Protein AF-0000000071275276 (afdb_homodimer)

Solvent-accessible surface area (backbone atoms only — not comparable to full-atom values): 13852 Å² total; per-residue (Å²): 132,81,74,77,65,75,72,73,77,70,73,58,91,63,61,52,54,73,88,62,54,57,84,50,42,71,78,46,49,69,61,40,52,45,38,69,80,39,42,72,59,42,47,19,52,48,33,38,73,74,72,41,64,46,67,50,54,68,50,34,78,49,59,77,51,33,29,40,58,29,28,52,51,42,41,50,28,49,71,57,50,33,72,83,52,68,68,58,40,47,50,40,35,51,77,34,46,71,34,44,53,47,35,52,47,49,43,53,51,54,54,52,50,52,51,50,51,53,55,56,65,73,101,131,81,72,78,64,74,74,75,78,70,74,60,92,62,62,52,54,76,88,61,55,58,84,51,43,70,78,46,52,69,61,40,52,45,36,69,80,38,42,71,57,43,48,20,52,47,32,37,74,73,72,42,64,47,68,50,53,69,50,35,78,49,57,76,51,31,30,42,57,29,27,51,52,42,40,51,29,49,72,57,51,31,72,82,52,71,66,58,41,49,51,41,34,53,77,33,46,71,33,43,53,48,35,51,47,51,42,52,52,54,54,52,50,53,52,52,52,54,56,60,68,74,105

Foldseek 3Di:
DPPPPPPPPPPPVPDPDDPDDPPVLVVDPVLSVCCVVPVLQSVLVVCVVVVAHSNVVVCVPVVQFDVVQLVLLVVQCVVVVPDDHSVVSRVCCRPPVVVSVVVSVVVVVVVVVVVVVVVVVVD/DPPPPDPPPPPPVPDPDDPDDPPVLVVDPVLSVCCVVPVLQSVLVVCVVVVAHSNVVVCVPVVQFDVVQLVLLVVQCVVVVPDDHSVVSRVCCRPPVVVSVVVSVVVVVVVVVVVVVVVVVVD

Structure (mmCIF, N/CA/C/O backbone):
data_AF-0000000071275276-model_v1
#
loop_
_entity.id
_entity.type
_entity.pdbx_description
1 polymer 'Plac8 onzin related protein 5'
#
loop_
_atom_site.group_PDB
_atom_site.id
_atom_site.type_symbol
_atom_site.label_atom_id
_atom_site.label_alt_id
_atom_site.label_comp_id
_atom_site.label_asym_id
_atom_site.label_entity_id
_atom_site.label_seq_id
_atom_site.pdbx_PDB_ins_code
_atom_site.Cartn_x
_atom_site.Cartn_y
_atom_site.Cartn_z
_atom_site.occupancy
_atom_site.B_iso_or_equiv
_atom_site.auth_seq_id
_atom_site.auth_comp_id
_atom_site.auth_asym_id
_atom_site.auth_atom_id
_atom_site.pdbx_PDB_model_num
ATOM 1 N N . MET A 1 1 ? -23.281 18.562 -15.648 1 26.11 1 MET A N 1
ATOM 2 C CA . MET A 1 1 ? -22.016 18.344 -14.969 1 26.11 1 MET A CA 1
ATOM 3 C C . MET A 1 1 ? -22.219 17.578 -13.656 1 26.11 1 MET A C 1
ATOM 5 O O . MET A 1 1 ? -22.625 18.188 -12.656 1 26.11 1 MET A O 1
ATOM 9 N N . THR A 1 2 ? -22.828 16.359 -13.711 1 30.08 2 THR A N 1
ATOM 10 C CA . THR A 1 2 ? -23.266 15.516 -12.602 1 30.08 2 THR A CA 1
ATOM 11 C C . THR A 1 2 ? -22.094 15.219 -11.664 1 30.08 2 THR A C 1
ATOM 13 O O . THR A 1 2 ? -21.031 14.812 -12.109 1 30.08 2 THR A O 1
ATOM 16 N N . SER A 1 3 ? -21.844 16.078 -10.703 1 32.09 3 SER A N 1
ATOM 17 C CA . SER A 1 3 ? -20.828 15.93 -9.672 1 32.09 3 SER A CA 1
ATOM 18 C C . SER A 1 3 ? -20.797 14.516 -9.109 1 32.09 3 SER A C 1
ATOM 20 O O . SER A 1 3 ? -21.812 14.023 -8.617 1 32.09 3 SER A O 1
ATOM 22 N N . HIS A 1 4 ? -20.266 13.602 -9.867 1 36.03 4 HIS A N 1
ATOM 23 C CA . HIS A 1 4 ? -20.141 12.258 -9.328 1 36.03 4 HIS A CA 1
ATOM 24 C C . HIS A 1 4 ? -19.781 12.297 -7.844 1 36.03 4 HIS A C 1
ATOM 26 O O . HIS A 1 4 ? -18.672 12.703 -7.48 1 36.03 4 HIS A O 1
ATOM 32 N N . GLN A 1 5 ? -20.703 12.656 -7.012 1 34.66 5 GLN A N 1
ATOM 33 C CA . GLN A 1 5 ? -20.578 12.617 -5.559 1 34.66 5 GLN A CA 1
ATOM 34 C C . GLN A 1 5 ? -19.828 11.367 -5.109 1 34.66 5 GLN A C 1
ATOM 36 O O . GLN A 1 5 ? -20.109 10.266 -5.59 1 34.66 5 GLN A O 1
ATOM 41 N N . PRO A 1 6 ? -18.578 11.539 -4.641 1 39.44 6 PRO A N 1
ATOM 42 C CA . PRO A 1 6 ? -17.906 10.336 -4.117 1 39.44 6 PRO A CA 1
ATOM 43 C C . PRO A 1 6 ? -18.844 9.477 -3.27 1 39.44 6 PRO A C 1
ATOM 45 O O . PRO A 1 6 ? -19.734 9.992 -2.602 1 39.44 6 PRO A O 1
ATOM 48 N N . ARG A 1 7 ? -19.312 8.328 -3.666 1 39 7 ARG A N 1
ATOM 49 C CA . ARG A 1 7 ? -20.188 7.414 -2.949 1 39 7 ARG A CA 1
ATOM 50 C C . ARG A 1 7 ? -19.938 7.48 -1.446 1 39 7 ARG A C 1
ATOM 52 O O . ARG A 1 7 ? -18.797 7.523 -1.002 1 39 7 ARG A O 1
ATOM 59 N N . PRO A 1 8 ? -20.922 8.016 -0.707 1 38.75 8 PRO A N 1
ATOM 60 C CA . PRO A 1 8 ? -20.781 8.062 0.75 1 38.75 8 PRO A CA 1
ATOM 61 C C . PRO A 1 8 ? -20.203 6.777 1.33 1 38.75 8 PRO A C 1
ATOM 63 O O . PRO A 1 8 ? -20.594 5.68 0.933 1 38.75 8 PRO A O 1
ATOM 66 N N . PHE A 1 9 ? -18.859 6.68 1.577 1 39 9 PHE A N 1
ATOM 67 C CA . PHE A 1 9 ? -18.406 5.551 2.383 1 39 9 PHE A CA 1
ATOM 68 C C . PHE A 1 9 ? -19.422 5.227 3.475 1 39 9 PHE A C 1
ATOM 70 O O . PHE A 1 9 ? -19.547 5.973 4.445 1 39 9 PHE A O 1
ATOM 77 N N . VAL A 1 10 ? -20.641 4.906 3.158 1 40.75 10 VAL A N 1
ATOM 78 C CA . VAL A 1 10 ? -21.547 4.477 4.219 1 40.75 10 VAL A CA 1
ATOM 79 C C . VAL A 1 10 ? -20.797 3.604 5.219 1 40.75 10 VAL A C 1
ATOM 81 O O . VAL A 1 10 ? -20.172 2.611 4.84 1 40.75 10 VAL A O 1
ATOM 84 N N . MET A 1 11 ? -20.188 4.246 6.148 1 41.88 11 MET A N 1
ATOM 85 C CA . MET A 1 11 ? -19.562 3.584 7.289 1 41.88 11 MET A CA 1
ATOM 86 C C . MET A 1 11 ? -20.5 2.535 7.887 1 41.88 11 MET A C 1
ATOM 88 O O . MET A 1 11 ? -21.281 2.84 8.781 1 41.88 11 MET A O 1
ATOM 92 N N . ALA A 1 12 ? -21.359 1.854 7.141 1 42.56 12 ALA A N 1
ATOM 93 C CA . ALA A 1 12 ? -21.953 0.754 7.898 1 42.56 12 ALA A CA 1
ATOM 94 C C . ALA A 1 12 ? -20.938 0.11 8.828 1 42.56 12 ALA A C 1
ATOM 96 O O . ALA A 1 12 ? -19.734 0.117 8.531 1 42.56 12 ALA A O 1
ATOM 97 N N . HIS A 1 13 ? -21.203 -0.019 10.117 1 50.72 13 HIS A N 1
ATOM 98 C CA . HIS A 1 13 ? -20.359 -0.586 11.156 1 50.72 13 HIS A CA 1
ATOM 99 C C . HIS A 1 13 ? -19.531 -1.756 10.625 1 50.72 13 HIS A C 1
ATOM 101 O O . HIS A 1 13 ? -19.984 -2.904 10.672 1 50.72 13 HIS A O 1
ATOM 107 N N . THR A 1 14 ? -18.875 -1.585 9.438 1 62.94 14 THR A N 1
ATOM 108 C CA . THR A 1 14 ? -18.141 -2.723 8.906 1 62.94 14 THR A CA 1
ATOM 109 C C . THR A 1 14 ? -16.984 -3.107 9.828 1 62.94 14 THR A C 1
ATOM 111 O O . THR A 1 14 ? -16.484 -2.27 10.586 1 62.94 14 THR A O 1
ATOM 114 N N . SER A 1 15 ? -16.859 -4.426 10.273 1 79.5 15 SER A N 1
ATOM 115 C CA . SER A 1 15 ? -15.867 -5.059 11.133 1 79.5 15 SER A CA 1
ATOM 116 C C . SER A 1 15 ? -14.461 -4.598 10.773 1 79.5 15 SER A C 1
ATOM 118 O O . SER A 1 15 ? -14.156 -4.367 9.602 1 79.5 15 SER A O 1
ATOM 120 N N . ASN A 1 16 ? -13.727 -4.305 11.781 1 90.75 16 ASN A N 1
ATOM 121 C CA . ASN A 1 16 ? -12.32 -3.936 11.625 1 90.75 16 ASN A CA 1
ATOM 122 C C . ASN A 1 16 ? -11.438 -5.164 11.438 1 90.75 16 ASN A C 1
ATOM 124 O O . ASN A 1 16 ? -10.234 -5.117 11.711 1 90.75 16 ASN A O 1
ATOM 128 N N . GLU A 1 17 ? -12.117 -6.297 11.102 1 93 17 GLU A N 1
ATOM 129 C CA . GLU A 1 17 ? -11.383 -7.539 10.867 1 93 17 GLU A CA 1
ATOM 130 C C . GLU A 1 17 ? -11.742 -8.133 9.5 1 93 17 GLU A C 1
ATOM 132 O O . GLU A 1 17 ? -12.789 -7.816 8.938 1 93 17 GLU A O 1
ATOM 137 N N . TRP A 1 18 ? -10.805 -8.922 9.039 1 93.69 18 TRP A N 1
ATOM 138 C CA . TRP A 1 18 ? -11.094 -9.68 7.824 1 93.69 18 TRP A CA 1
ATOM 139 C C . TRP A 1 18 ? -12.297 -10.594 8.023 1 93.69 18 TRP A C 1
ATOM 141 O O . TRP A 1 18 ? -12.477 -11.156 9.109 1 93.69 18 TRP A O 1
ATOM 151 N N . SER A 1 19 ? -13.148 -10.828 7.027 1 91.31 19 SER A N 1
ATOM 152 C CA . SER A 1 19 ? -14.297 -11.727 7.094 1 91.31 19 SER A CA 1
ATOM 153 C C . SER A 1 19 ? -13.859 -13.18 7.141 1 91.31 19 SER A C 1
ATOM 155 O O . SER A 1 19 ? -14.594 -14.039 7.633 1 91.31 19 SER A O 1
ATOM 157 N N . SER A 1 20 ? -12.703 -13.453 6.555 1 90.25 20 SER A N 1
ATOM 158 C CA . SER A 1 20 ? -12.148 -14.805 6.535 1 90.25 20 SER A CA 1
ATOM 159 C C . SER A 1 20 ? -10.641 -14.781 6.77 1 90.25 20 SER A C 1
ATOM 161 O O . SER A 1 20 ? -9.977 -13.781 6.477 1 90.25 20 SER A O 1
ATOM 163 N N . GLY A 1 21 ? -10.156 -15.883 7.293 1 90.38 21 GLY A N 1
ATOM 164 C CA . GLY A 1 21 ? -8.719 -16 7.48 1 90.38 21 GLY A CA 1
ATOM 165 C C . GLY A 1 21 ? -7.969 -16.25 6.184 1 90.38 21 GLY A C 1
ATOM 166 O O . GLY A 1 21 ? -8.578 -16.516 5.148 1 90.38 21 GLY A O 1
ATOM 167 N N . ILE A 1 22 ? -6.625 -16.109 6.219 1 87.56 22 ILE A N 1
ATOM 168 C CA . ILE A 1 22 ? -5.762 -16.25 5.051 1 87.56 22 ILE A CA 1
ATOM 169 C C . ILE A 1 22 ? -5.805 -17.703 4.562 1 87.56 22 ILE A C 1
ATOM 171 O O . ILE A 1 22 ? -5.742 -17.969 3.359 1 87.56 22 ILE A O 1
ATOM 175 N N . CYS A 1 23 ? -5.988 -18.672 5.496 1 85 23 CYS A N 1
ATOM 176 C CA . CYS A 1 23 ? -5.949 -20.078 5.113 1 85 23 CYS A CA 1
ATOM 177 C C . CYS A 1 23 ? -7.355 -20.641 4.949 1 85 23 CYS A C 1
ATOM 179 O O . CYS A 1 23 ? -7.535 -21.859 4.855 1 85 23 CYS A O 1
ATOM 181 N N . ASP A 1 24 ? -8.328 -19.844 4.977 1 84.88 24 ASP A N 1
ATOM 182 C CA . ASP A 1 24 ? -9.711 -20.281 4.75 1 84.88 24 ASP A CA 1
ATOM 183 C C . ASP A 1 24 ? -10.055 -20.25 3.264 1 84.88 24 ASP A C 1
ATOM 185 O O . ASP A 1 24 ? -11.172 -19.891 2.889 1 84.88 24 ASP A O 1
ATOM 189 N N . PHE A 1 25 ? -9.102 -20.5 2.387 1 73.5 25 PHE A N 1
ATOM 190 C CA . PHE A 1 25 ? -9.297 -20.359 0.948 1 73.5 25 PHE A CA 1
ATOM 191 C C . PHE A 1 25 ? -10.219 -21.453 0.417 1 73.5 25 PHE A C 1
ATOM 193 O O . PHE A 1 25 ? -10.781 -21.312 -0.676 1 73.5 25 PHE A O 1
ATOM 200 N N . CYS A 1 26 ? -10.539 -22.406 1.243 1 75.69 26 CYS A N 1
ATOM 201 C CA . CYS A 1 26 ? -11.375 -23.5 0.778 1 75.69 26 CYS A CA 1
ATOM 202 C C . CYS A 1 26 ? -12.852 -23.203 1.043 1 75.69 26 CYS A C 1
ATOM 204 O O . CYS A 1 26 ? -13.719 -24.016 0.692 1 75.69 26 CYS A O 1
ATOM 206 N N . GLN A 1 27 ? -13.102 -22.062 1.632 1 81.56 27 GLN A N 1
ATOM 207 C CA . GLN A 1 27 ? -14.5 -21.719 1.871 1 81.56 27 GLN A CA 1
ATOM 208 C C . GLN A 1 27 ? -15.219 -21.391 0.566 1 81.56 27 GLN A C 1
ATOM 210 O O . GLN A 1 27 ? -16.438 -21.531 0.471 1 81.56 27 GLN A O 1
ATOM 215 N N . ASN A 1 28 ? -14.523 -20.906 -0.437 1 85.25 28 ASN A N 1
ATOM 216 C CA . ASN A 1 28 ? -15.016 -20.688 -1.795 1 85.25 28 ASN A CA 1
ATOM 217 C C . ASN A 1 28 ? -14.227 -21.516 -2.811 1 85.25 28 ASN A C 1
ATOM 219 O O . ASN A 1 28 ? -13.273 -21.016 -3.412 1 85.25 28 ASN A O 1
ATOM 223 N N . VAL A 1 29 ? -14.633 -22.656 -3.045 1 85.81 29 VAL A N 1
ATOM 224 C CA . VAL A 1 29 ? -13.883 -23.672 -3.777 1 85.81 29 VAL A CA 1
ATOM 225 C C . VAL A 1 29 ? -13.719 -23.25 -5.234 1 85.81 29 VAL A C 1
ATOM 227 O O . VAL A 1 29 ? -12.617 -23.297 -5.777 1 85.81 29 VAL A O 1
ATOM 230 N N . PRO A 1 30 ? -14.711 -22.828 -5.863 1 86.81 30 PRO A N 1
ATOM 231 C CA . PRO A 1 30 ? -14.523 -22.406 -7.254 1 86.81 30 PRO A CA 1
ATOM 232 C C . PRO A 1 30 ? -13.477 -21.312 -7.41 1 86.81 30 PRO A C 1
ATOM 234 O O . PRO A 1 30 ? -12.664 -21.344 -8.336 1 86.81 30 PRO A O 1
ATOM 237 N N . GLU A 1 31 ? -13.539 -20.312 -6.516 1 87.44 31 GLU A N 1
ATOM 238 C CA . GLU A 1 31 ? -12.586 -19.219 -6.59 1 87.44 31 GLU A CA 1
ATOM 239 C C . GLU A 1 31 ? -11.164 -19.703 -6.332 1 87.44 31 GLU A C 1
ATOM 241 O O . GLU A 1 31 ? -10.219 -19.234 -6.973 1 87.44 31 GLU A O 1
ATOM 246 N N . CYS A 1 32 ? -11.086 -20.625 -5.402 1 85.69 32 CYS A N 1
ATOM 247 C CA . CYS A 1 32 ? -9.766 -21.172 -5.09 1 85.69 32 CYS A CA 1
ATOM 248 C C . CYS A 1 32 ? -9.211 -21.969 -6.258 1 85.69 32 CYS A C 1
ATOM 250 O O . CYS A 1 32 ? -8.016 -21.906 -6.551 1 85.69 32 CYS A O 1
ATOM 252 N N . CYS A 1 33 ? -10.07 -22.781 -6.852 1 89.5 33 CYS A N 1
ATOM 253 C CA . CYS A 1 33 ? -9.656 -23.547 -8.023 1 89.5 33 CYS A CA 1
ATOM 254 C C . CYS A 1 33 ? -9.219 -22.625 -9.148 1 89.5 33 CYS A C 1
ATOM 256 O O . CYS A 1 33 ? -8.219 -22.891 -9.82 1 89.5 33 CYS A O 1
ATOM 258 N N . PHE A 1 34 ? -10.039 -21.547 -9.367 1 93.06 34 PHE A N 1
ATOM 259 C CA . PHE A 1 34 ? -9.672 -20.562 -10.383 1 93.06 34 PHE A CA 1
ATOM 260 C C . PHE A 1 34 ? -8.312 -19.938 -10.062 1 93.06 34 PHE A C 1
ATOM 262 O O . PHE A 1 34 ? -7.461 -19.828 -10.945 1 93.06 34 PHE A O 1
ATOM 269 N N . ALA A 1 35 ? -8.062 -19.547 -8.867 1 93.56 35 ALA A N 1
ATOM 270 C CA . ALA A 1 35 ? -6.801 -18.938 -8.445 1 93.56 35 ALA A CA 1
ATOM 271 C C . ALA A 1 35 ? -5.637 -19.906 -8.609 1 93.56 35 ALA A C 1
ATOM 273 O O . ALA A 1 35 ? -4.535 -19.5 -9 1 93.56 35 ALA A O 1
ATOM 274 N N . PHE A 1 36 ? -5.867 -21.234 -8.359 1 91.56 36 PHE A N 1
ATOM 275 C CA . PHE A 1 36 ? -4.809 -22.234 -8.406 1 91.56 36 PHE A CA 1
ATOM 276 C C . PHE A 1 36 ? -4.434 -22.547 -9.852 1 91.56 36 PHE A C 1
ATOM 278 O O . PHE A 1 36 ? -3.252 -22.688 -10.172 1 91.56 36 PHE A O 1
ATOM 285 N N . TRP A 1 37 ? -5.34 -22.734 -10.734 1 94.38 37 TRP A N 1
ATOM 286 C CA . TRP A 1 37 ? -5.094 -23.156 -12.109 1 94.38 37 TRP A CA 1
ATOM 287 C C . TRP A 1 37 ? -4.668 -21.969 -12.977 1 94.38 37 TRP A C 1
ATOM 289 O O . TRP A 1 37 ? -3.947 -22.141 -13.961 1 94.38 37 TRP A O 1
ATOM 299 N N . CYS A 1 38 ? -5.199 -20.703 -12.688 1 95.69 38 CYS A N 1
ATOM 300 C CA . CYS A 1 38 ? -4.863 -19.5 -13.453 1 95.69 38 CYS A CA 1
ATOM 301 C C . CYS A 1 38 ? -4.715 -18.297 -12.531 1 95.69 38 CYS A C 1
ATOM 303 O O . CYS A 1 38 ? -5.477 -17.328 -12.633 1 95.69 38 CYS A O 1
ATOM 305 N N . PHE A 1 39 ? -3.611 -18.297 -11.898 1 95.81 39 PHE A N 1
ATOM 306 C CA . PHE A 1 39 ? -3.377 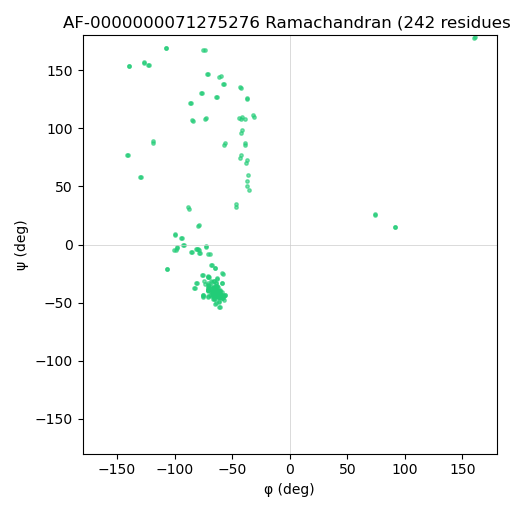-17.297 -10.859 1 95.81 39 PHE A CA 1
ATOM 307 C C . PHE A 1 39 ? -3.307 -15.898 -11.461 1 95.81 39 PHE A C 1
ATOM 309 O O . PHE A 1 39 ? -3.951 -14.977 -10.961 1 95.81 39 PHE A O 1
ATOM 316 N N . PRO A 1 40 ? -2.553 -15.719 -12.648 1 96.06 40 PRO A N 1
ATOM 317 C CA . PRO A 1 40 ? -2.473 -14.352 -13.164 1 96.06 40 PRO A CA 1
ATOM 318 C C . PRO A 1 40 ? -3.83 -13.805 -13.602 1 96.06 40 PRO A C 1
ATOM 320 O O . PRO A 1 40 ? -4.121 -12.625 -13.391 1 96.06 40 PRO A O 1
ATOM 323 N N . CYS A 1 41 ? -4.652 -14.594 -14.078 1 96.75 41 CYS A N 1
ATOM 324 C CA . CYS A 1 41 ? -5.984 -14.156 -14.484 1 96.75 41 CYS A CA 1
ATOM 325 C C . CYS A 1 41 ? -6.84 -13.82 -13.266 1 96.75 41 CYS A C 1
ATOM 327 O O . CYS A 1 41 ? -7.574 -12.836 -13.273 1 96.75 41 CYS A O 1
ATOM 329 N N . PHE A 1 42 ? -6.797 -14.641 -12.297 1 96.88 42 PHE A N 1
ATOM 330 C CA . PHE A 1 42 ? -7.547 -14.406 -11.07 1 96.88 42 PHE A CA 1
ATOM 331 C C . PHE A 1 42 ? -7.133 -13.094 -10.43 1 96.88 42 PHE A C 1
ATOM 333 O O . PHE A 1 42 ? -7.98 -12.289 -10.039 1 96.88 42 PHE A O 1
ATOM 340 N N . ALA A 1 43 ? -5.859 -12.844 -10.344 1 97.69 43 ALA A N 1
ATOM 341 C CA . ALA A 1 43 ? -5.332 -11.633 -9.727 1 97.69 43 ALA A CA 1
ATOM 342 C C . ALA A 1 43 ? -5.734 -10.391 -10.523 1 97.69 43 ALA A C 1
ATOM 344 O O . ALA A 1 43 ? -6.129 -9.375 -9.945 1 97.69 43 ALA A O 1
ATOM 345 N N . CYS A 1 44 ? -5.648 -10.523 -11.836 1 98.12 44 CYS A N 1
ATOM 346 C CA . CYS A 1 44 ? -6.012 -9.398 -12.688 1 98.12 44 CYS A CA 1
ATOM 347 C C . CYS A 1 44 ? -7.5 -9.086 -12.586 1 98.12 44 CYS A C 1
ATOM 349 O O . CYS A 1 44 ? -7.895 -7.922 -12.516 1 98.12 44 CYS A O 1
ATOM 351 N N . ALA A 1 45 ? -8.273 -10.086 -12.555 1 97.31 45 ALA A N 1
ATOM 352 C CA . ALA A 1 45 ? -9.711 -9.898 -12.391 1 97.31 45 ALA A CA 1
ATOM 353 C C . ALA A 1 45 ? -10.031 -9.25 -11.047 1 97.31 45 ALA A C 1
ATOM 355 O O . ALA A 1 45 ? -10.891 -8.375 -10.961 1 97.31 45 ALA A O 1
ATOM 356 N N . THR A 1 46 ? -9.398 -9.664 -10.008 1 96.94 46 THR A N 1
ATOM 357 C C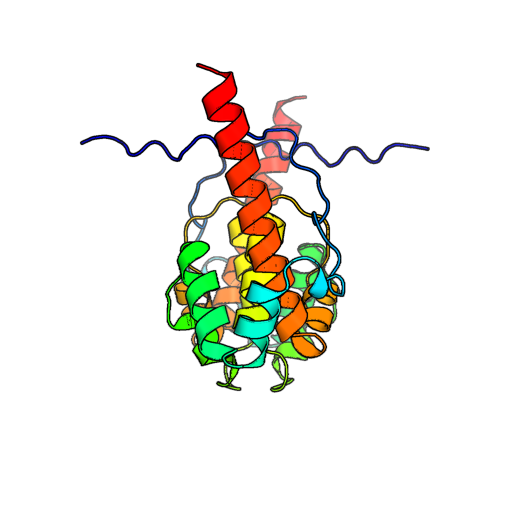A . THR A 1 46 ? -9.617 -9.125 -8.664 1 96.94 46 THR A CA 1
ATOM 358 C C . THR A 1 46 ? -9.18 -7.66 -8.594 1 96.94 46 THR A C 1
ATOM 360 O O . THR A 1 46 ? -9.828 -6.844 -7.941 1 96.94 46 THR A O 1
ATOM 363 N N . SER A 1 47 ? -8.078 -7.312 -9.273 1 97.88 47 SER A N 1
ATOM 364 C CA . SER A 1 47 ? -7.598 -5.934 -9.312 1 97.88 47 SER A CA 1
ATOM 365 C C . SER A 1 47 ? -8.609 -5.016 -9.992 1 97.88 47 SER A C 1
ATOM 367 O O . SER A 1 47 ? -8.852 -3.898 -9.523 1 97.88 47 SER A O 1
ATOM 369 N N . ARG A 1 48 ? -9.148 -5.5 -11.102 1 97.44 48 ARG A N 1
ATOM 370 C CA . ARG A 1 48 ? -10.172 -4.73 -11.805 1 97.44 48 ARG A CA 1
ATOM 371 C C . ARG A 1 48 ? -11.398 -4.523 -10.922 1 97.44 48 ARG A C 1
ATOM 373 O O . ARG A 1 48 ? -11.953 -3.426 -10.883 1 97.44 48 ARG A O 1
ATOM 380 N N . LYS A 1 49 ? -11.797 -5.516 -10.25 1 96.19 49 LYS A N 1
ATOM 381 C CA . LYS A 1 49 ? -12.938 -5.43 -9.328 1 96.19 49 LYS A CA 1
ATOM 382 C C . LYS A 1 49 ? -12.688 -4.383 -8.25 1 96.19 49 LYS A C 1
ATOM 384 O O . LYS A 1 49 ? -13.617 -3.703 -7.812 1 96.19 49 LYS A O 1
ATOM 389 N N . HIS A 1 50 ? -11.438 -4.203 -7.824 1 95.75 50 HIS A N 1
ATOM 390 C CA . HIS A 1 50 ? -11.062 -3.25 -6.785 1 95.75 50 HIS A CA 1
ATOM 391 C C . HIS A 1 50 ? -10.938 -1.839 -7.344 1 95.75 50 HIS A C 1
ATOM 393 O O . HIS A 1 50 ? -10.727 -0.884 -6.594 1 95.75 50 HIS A O 1
ATOM 399 N N . GLY A 1 51 ? -11.094 -1.698 -8.633 1 95.75 51 GLY A N 1
ATOM 400 C CA . GLY A 1 51 ? -11.07 -0.381 -9.25 1 95.75 51 GLY A CA 1
ATOM 401 C C . GLY A 1 51 ? -9.688 0.032 -9.719 1 95.75 51 GLY A C 1
ATOM 402 O O . GLY A 1 51 ? -9.422 1.22 -9.922 1 95.75 51 GLY A O 1
ATOM 403 N N . GLU A 1 52 ? -8.789 -0.907 -9.797 1 97.25 52 GLU A N 1
ATOM 404 C CA . GLU A 1 52 ? -7.426 -0.62 -10.242 1 97.25 52 GLU A CA 1
ATOM 405 C C . GLU A 1 52 ? -7.18 -1.16 -11.648 1 97.25 52 GLU A C 1
ATOM 407 O O . GLU A 1 52 ? -8.023 -1.873 -12.203 1 97.25 52 GLU A O 1
ATOM 412 N N . CYS A 1 53 ? -6.078 -0.759 -12.211 1 96.06 53 CYS A N 1
ATOM 413 C CA . CYS A 1 53 ? -5.723 -1.208 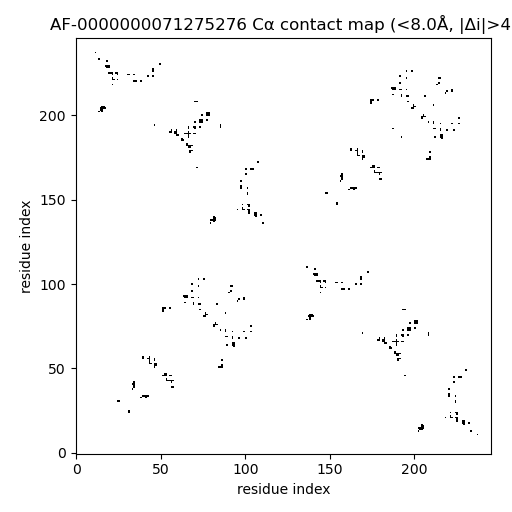-13.547 1 96.06 53 CYS A CA 1
ATOM 414 C C . CYS A 1 53 ? -5.652 -2.729 -13.617 1 96.06 53 CYS A C 1
ATOM 416 O O . CYS A 1 53 ? -5.062 -3.365 -12.742 1 96.06 53 CYS A O 1
ATOM 418 N N . LEU A 1 54 ? -6.16 -3.334 -14.664 1 95.88 54 LEU A N 1
ATOM 419 C CA . LEU A 1 54 ? -6.309 -4.773 -14.859 1 95.88 54 LEU A CA 1
ATOM 420 C C . LEU A 1 54 ? -4.945 -5.457 -14.898 1 95.88 54 LEU A C 1
ATOM 422 O O . LEU A 1 54 ? -4.762 -6.512 -14.289 1 95.88 54 LEU A O 1
ATOM 426 N N . CYS A 1 55 ? -3.986 -4.926 -15.5 1 96.19 55 CYS A N 1
ATOM 427 C CA . CYS A 1 55 ? -2.725 -5.617 -15.742 1 96.19 55 CYS A CA 1
ATOM 428 C C . CYS A 1 55 ? -1.714 -5.316 -14.641 1 96.19 55 CYS A C 1
ATOM 430 O O . CYS A 1 55 ? -0.591 -5.824 -14.672 1 96.19 55 CYS A O 1
ATOM 432 N N . LEU A 1 56 ? -2.123 -4.641 -13.656 1 97.44 56 LEU A N 1
ATOM 433 C CA . LEU A 1 56 ? -1.21 -4.195 -12.609 1 97.44 56 LEU A CA 1
ATOM 434 C C . LEU A 1 56 ? -0.556 -5.387 -11.914 1 97.44 56 LEU A C 1
ATOM 436 O O . LEU A 1 56 ? 0.655 -5.387 -11.68 1 97.44 56 LEU A O 1
ATOM 440 N N . PRO A 1 57 ? -1.297 -6.5 -11.586 1 97.81 57 PRO A N 1
ATOM 441 C CA . PRO A 1 57 ? -0.691 -7.613 -10.859 1 97.81 57 PRO A CA 1
ATOM 442 C C . PRO A 1 57 ? 0.401 -8.32 -11.656 1 97.81 57 PRO A C 1
ATOM 444 O O . PRO A 1 57 ? 1.247 -9.008 -11.078 1 97.81 57 PRO A O 1
ATOM 447 N N . LEU A 1 58 ? 0.412 -8.164 -12.938 1 96.81 58 LEU A N 1
ATOM 448 C CA . LEU A 1 58 ? 1.43 -8.797 -13.766 1 96.81 58 LEU A CA 1
ATOM 449 C C . LEU A 1 58 ? 2.803 -8.188 -13.508 1 96.81 58 LEU A C 1
ATOM 451 O O . LEU A 1 58 ? 3.826 -8.789 -13.836 1 96.81 58 LEU A O 1
ATOM 455 N N . LEU A 1 59 ? 2.883 -7.035 -12.922 1 96.56 59 LEU A N 1
ATOM 456 C CA . LEU A 1 59 ? 4.141 -6.355 -12.625 1 96.56 59 LEU A CA 1
ATOM 457 C C . LEU A 1 59 ? 4.812 -6.957 -11.398 1 96.56 59 LEU A C 1
ATOM 459 O O . LEU A 1 59 ? 5.953 -6.617 -11.078 1 96.56 59 LEU A O 1
ATOM 463 N N . ASP A 1 60 ? 4.133 -7.863 -10.695 1 96.44 60 ASP A N 1
ATOM 464 C CA . ASP A 1 60 ? 4.719 -8.508 -9.523 1 96.44 60 ASP A CA 1
ATOM 465 C C . ASP A 1 60 ? 6.008 -9.242 -9.891 1 96.44 60 ASP A C 1
ATOM 467 O O . ASP A 1 60 ? 6.906 -9.383 -9.062 1 96.44 60 ASP A O 1
ATOM 471 N N . GLY A 1 61 ? 6.141 -9.609 -11.078 1 90.5 61 GLY A N 1
ATOM 472 C CA . GLY A 1 61 ? 7.32 -10.344 -11.508 1 90.5 61 GLY A CA 1
ATOM 473 C C . GLY A 1 61 ? 8.477 -9.445 -11.891 1 90.5 61 GLY A C 1
ATOM 474 O O . GLY A 1 61 ? 9.578 -9.922 -12.156 1 90.5 61 GLY A O 1
ATOM 475 N N . PHE A 1 62 ? 8.148 -8.078 -11.898 1 87.56 62 PHE A N 1
ATOM 476 C CA . PHE A 1 62 ? 9.195 -7.117 -12.219 1 87.56 62 PHE A CA 1
ATOM 477 C C . PHE A 1 62 ? 10.016 -6.773 -10.984 1 87.56 62 PHE A C 1
ATOM 479 O O . PHE A 1 62 ? 9.492 -6.223 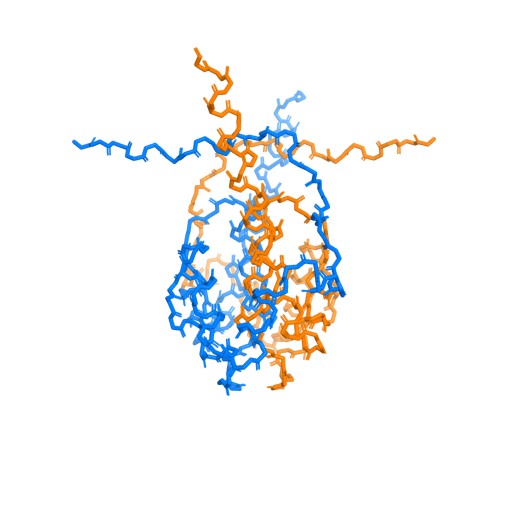-10.016 1 87.56 62 PHE A O 1
ATOM 486 N N . GLY A 1 63 ? 11.219 -7.148 -10.695 1 83.81 63 GLY A N 1
ATOM 487 C CA . GLY A 1 63 ? 12.086 -7.082 -9.531 1 83.81 63 GLY A CA 1
ATOM 488 C C . GLY A 1 63 ? 12.609 -5.684 -9.258 1 83.81 63 GLY A C 1
ATOM 489 O O . GLY A 1 63 ? 13.219 -5.438 -8.219 1 83.81 63 GLY A O 1
ATOM 490 N N . CYS A 1 64 ? 12.297 -4.625 -10.062 1 91.5 64 CYS A N 1
ATOM 491 C CA . CYS A 1 64 ? 12.891 -3.303 -9.875 1 91.5 64 CYS A CA 1
ATOM 492 C C . CYS A 1 64 ? 11.93 -2.373 -9.141 1 91.5 64 CYS A C 1
ATOM 494 O O . CYS A 1 64 ? 12.273 -1.224 -8.852 1 91.5 64 CYS A O 1
ATOM 496 N N . ILE A 1 65 ? 10.719 -2.793 -8.852 1 96.25 65 ILE A N 1
ATOM 497 C CA . ILE A 1 65 ? 9.742 -1.978 -8.141 1 96.25 65 ILE A CA 1
ATOM 498 C C . ILE A 1 65 ? 9.938 -2.125 -6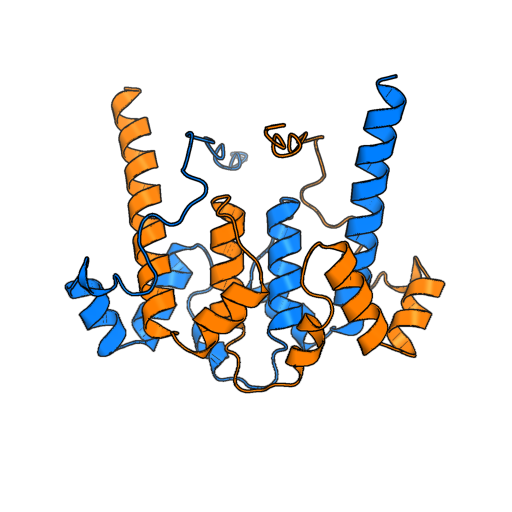.637 1 96.25 65 ILE A C 1
ATOM 500 O O . ILE A 1 65 ? 9.938 -3.238 -6.109 1 96.25 65 ILE A O 1
ATOM 504 N N . PRO A 1 66 ? 10.18 -1.036 -5.914 1 97.19 66 PRO A N 1
ATOM 505 C CA . PRO A 1 66 ? 10.359 -1.114 -4.461 1 97.19 66 PRO A CA 1
ATOM 506 C C . PRO A 1 66 ? 9.055 -1.374 -3.721 1 97.19 66 PRO A C 1
ATOM 508 O O . PRO A 1 66 ? 8.195 -0.486 -3.639 1 97.19 66 PRO A O 1
ATOM 511 N N . PRO A 1 67 ? 8.797 -2.539 -3.143 1 97.44 67 PRO A N 1
ATOM 512 C CA . PRO A 1 67 ? 7.492 -2.922 -2.586 1 97.44 67 PRO A CA 1
ATOM 513 C C . PRO A 1 67 ? 7.113 -2.102 -1.356 1 97.44 67 PRO A C 1
ATOM 515 O O . PRO A 1 67 ? 5.941 -1.764 -1.173 1 97.44 67 PRO A O 1
ATOM 518 N N . ILE A 1 68 ? 8.078 -1.785 -0.511 1 97.94 68 ILE A N 1
ATOM 519 C CA . ILE A 1 68 ? 7.75 -1.1 0.734 1 97.94 68 ILE A CA 1
ATOM 520 C C . ILE A 1 68 ? 7.426 0.365 0.448 1 97.94 68 ILE A C 1
ATOM 522 O O . ILE A 1 68 ? 6.457 0.91 0.988 1 97.94 68 ILE A O 1
ATOM 526 N N . THR A 1 69 ? 8.258 0.97 -0.415 1 97.94 69 THR A N 1
ATOM 527 C CA . THR A 1 69 ? 7.973 2.346 -0.808 1 97.94 69 THR A CA 1
ATOM 528 C C . THR A 1 69 ? 6.566 2.467 -1.389 1 97.94 69 THR A C 1
ATOM 530 O O . THR A 1 69 ? 5.809 3.365 -1.015 1 97.94 69 THR A O 1
ATOM 533 N N . MET A 1 70 ? 6.203 1.553 -2.203 1 97.38 70 MET A N 1
ATOM 534 C CA . MET A 1 70 ? 4.891 1.545 -2.836 1 97.38 70 MET A CA 1
ATOM 535 C C . MET A 1 70 ? 3.787 1.349 -1.801 1 97.38 70 MET A C 1
ATOM 537 O O . MET A 1 70 ? 2.787 2.068 -1.809 1 97.38 70 MET A O 1
ATOM 541 N N . ALA A 1 71 ? 3.975 0.397 -0.918 1 97.88 71 ALA A N 1
ATOM 542 C CA . ALA A 1 71 ? 2.973 0.101 0.103 1 97.88 71 ALA A CA 1
ATOM 543 C C . ALA A 1 71 ? 2.771 1.293 1.035 1 97.88 71 ALA A C 1
ATOM 545 O O . ALA A 1 71 ? 1.642 1.603 1.421 1 97.88 71 ALA A O 1
ATOM 546 N N . MET A 1 72 ? 3.838 1.935 1.398 1 97.81 72 MET A N 1
ATOM 547 C CA . MET A 1 72 ? 3.76 3.104 2.27 1 97.81 72 MET A CA 1
ATOM 548 C C . MET A 1 72 ? 2.982 4.23 1.6 1 97.81 72 MET A C 1
ATOM 550 O O . MET A 1 72 ? 2.176 4.902 2.244 1 97.81 72 MET A O 1
ATOM 554 N N . ARG A 1 73 ? 3.234 4.441 0.352 1 97.94 73 ARG A N 1
ATOM 555 C CA . ARG A 1 73 ? 2.547 5.504 -0.377 1 97.94 73 ARG A CA 1
ATOM 556 C C . ARG A 1 73 ? 1.057 5.211 -0.498 1 97.94 73 ARG A C 1
ATOM 558 O O . ARG A 1 73 ? 0.226 6.102 -0.315 1 97.94 73 ARG A O 1
ATOM 565 N N . VAL A 1 74 ? 0.742 4.008 -0.775 1 97.75 74 VAL A N 1
ATOM 566 C CA . VAL A 1 74 ? -0.658 3.605 -0.876 1 97.75 74 VAL A CA 1
ATOM 567 C C . VAL A 1 74 ? -1.336 3.752 0.484 1 97.75 74 VAL A C 1
ATOM 569 O O . VAL A 1 74 ? -2.465 4.238 0.573 1 97.75 74 VAL A O 1
ATOM 572 N N . SER A 1 75 ? -0.629 3.303 1.527 1 96.69 75 SER A N 1
ATOM 573 C CA . SER A 1 75 ? -1.161 3.41 2.883 1 96.69 75 SER A CA 1
ATOM 574 C C . SER A 1 75 ? -1.462 4.859 3.244 1 96.69 75 SER A C 1
ATOM 576 O O . SER A 1 75 ? -2.531 5.164 3.779 1 96.69 75 SER A O 1
ATOM 578 N N . MET A 1 76 ? -0.608 5.73 2.939 1 95.44 76 MET A N 1
ATOM 579 C CA . MET A 1 76 ? -0.758 7.141 3.281 1 95.44 76 MET A CA 1
ATOM 580 C C . MET A 1 76 ? -1.889 7.777 2.479 1 95.44 76 MET A C 1
ATOM 582 O O . MET A 1 76 ? -2.689 8.539 3.023 1 95.44 76 MET A O 1
ATOM 586 N N . ARG A 1 77 ? -1.944 7.484 1.229 1 95 77 ARG A N 1
ATOM 587 C CA . ARG A 1 77 ? -3.012 8.008 0.382 1 95 77 ARG A CA 1
ATOM 588 C C . ARG A 1 77 ? -4.379 7.566 0.892 1 95 77 ARG A C 1
ATOM 590 O O . ARG A 1 77 ? -5.309 8.375 0.97 1 95 77 ARG A O 1
ATOM 597 N N . SER A 1 78 ? -4.516 6.344 1.25 1 92.5 78 SER A N 1
ATOM 598 C CA . SER A 1 78 ? -5.789 5.805 1.717 1 92.5 78 SER A CA 1
ATOM 599 C C . SER A 1 78 ? -6.148 6.352 3.096 1 92.5 78 SER A C 1
ATOM 601 O O . SER A 1 78 ? -7.305 6.695 3.35 1 92.5 78 SER A O 1
ATOM 603 N N . ARG A 1 79 ? -5.117 6.457 3.922 1 89.5 79 ARG A N 1
ATOM 604 C CA . ARG A 1 79 ? -5.34 6.949 5.277 1 89.5 79 ARG A CA 1
ATOM 605 C C . ARG A 1 79 ? -5.824 8.398 5.258 1 89.5 79 ARG A C 1
ATOM 607 O O . ARG A 1 79 ? -6.703 8.766 6.039 1 89.5 79 ARG A O 1
ATOM 614 N N . TYR A 1 80 ? -5.285 9.164 4.379 1 90.69 80 TYR A N 1
ATOM 615 C CA . TYR A 1 80 ? -5.59 10.586 4.355 1 90.69 80 TYR A CA 1
ATOM 616 C C . TYR A 1 80 ? -6.656 10.898 3.314 1 90.69 80 TYR A C 1
ATOM 618 O O . TYR A 1 80 ? -7.027 12.062 3.129 1 90.69 80 TYR A O 1
ATOM 626 N N . GLY A 1 81 ? -7.082 9.859 2.592 1 92 81 GLY A N 1
ATOM 627 C CA . GLY A 1 81 ? -8.133 10.047 1.603 1 92 81 GLY A CA 1
ATOM 628 C C . GLY A 1 81 ? -7.652 10.766 0.356 1 92 81 GLY A C 1
ATOM 629 O O . GLY A 1 81 ? -8.414 11.516 -0.265 1 92 81 GLY A O 1
ATOM 630 N N . ILE A 1 82 ? -6.449 10.672 0.08 1 93.62 82 ILE A N 1
ATOM 631 C CA . ILE A 1 82 ? -5.875 11.297 -1.106 1 93.62 82 ILE A CA 1
ATOM 632 C C . ILE A 1 82 ? -6.23 10.477 -2.346 1 93.62 82 ILE A C 1
ATOM 634 O O . ILE A 1 82 ? -6.078 9.258 -2.352 1 93.62 82 ILE A O 1
ATOM 638 N N . GLN A 1 83 ? -6.719 11.18 -3.311 1 94.31 83 GLN A N 1
ATOM 639 C CA . GLN A 1 83 ? -7.121 10.5 -4.535 1 94.31 83 GLN A CA 1
ATOM 640 C C . GLN A 1 83 ? -5.906 10.016 -5.324 1 94.31 83 GLN A C 1
ATOM 642 O O . GLN A 1 83 ? -4.852 10.656 -5.293 1 94.31 83 GLN A O 1
ATOM 647 N N . GLY A 1 84 ? -6.078 8.875 -6.008 1 94.25 84 GLY A N 1
ATOM 648 C CA . GLY A 1 84 ? -5.016 8.32 -6.836 1 94.25 84 GLY A CA 1
ATOM 649 C C . GLY A 1 84 ? -5.203 6.844 -7.137 1 94.25 84 GLY A C 1
ATOM 650 O O . GLY A 1 84 ? -6.188 6.238 -6.703 1 94.25 84 GLY A O 1
ATOM 651 N N . THR A 1 85 ? -4.258 6.352 -7.934 1 96.94 85 THR A N 1
ATOM 652 C CA . THR A 1 85 ? -4.285 4.941 -8.312 1 96.94 85 THR A CA 1
ATOM 653 C C . THR A 1 85 ? -2.988 4.246 -7.91 1 96.94 85 THR A C 1
ATOM 655 O O . THR A 1 85 ? -1.953 4.895 -7.75 1 96.94 85 THR A O 1
ATOM 658 N N . ILE A 1 86 ? -3.098 2.941 -7.707 1 97.69 86 ILE A N 1
ATOM 659 C CA . ILE A 1 86 ? -1.914 2.16 -7.363 1 97.69 86 ILE A CA 1
ATOM 660 C C . ILE A 1 86 ? -0.917 2.203 -8.523 1 97.69 86 ILE A C 1
ATOM 662 O O . ILE A 1 86 ? 0.297 2.201 -8.305 1 97.69 86 ILE A O 1
ATOM 666 N N . PHE A 1 87 ? -1.449 2.346 -9.742 1 97.31 87 PHE A N 1
ATOM 667 C CA . PHE A 1 87 ? -0.58 2.447 -10.906 1 97.31 87 PHE A CA 1
ATOM 668 C C . PHE A 1 87 ? 0.322 3.67 -10.805 1 97.31 87 PHE A C 1
ATOM 670 O O . PHE A 1 87 ? 1.529 3.578 -11.039 1 97.31 87 PHE A O 1
ATOM 677 N N . ASN A 1 88 ? -0.214 4.812 -10.523 1 96.69 88 ASN A N 1
ATOM 678 C CA . ASN A 1 88 ? 0.578 6.027 -10.352 1 96.69 88 ASN A CA 1
ATOM 679 C C . ASN A 1 88 ? 1.569 5.887 -9.195 1 96.69 88 ASN A C 1
ATOM 681 O O . ASN A 1 88 ? 2.695 6.383 -9.281 1 96.69 88 ASN A O 1
ATOM 685 N N . ASP A 1 89 ? 1.104 5.246 -8.117 1 97.31 89 ASP A N 1
ATOM 686 C CA . ASP A 1 89 ? 2.014 5 -7.004 1 97.31 89 ASP A CA 1
ATOM 687 C C . ASP A 1 89 ? 3.201 4.145 -7.441 1 97.31 89 ASP A C 1
ATOM 689 O O . ASP A 1 89 ? 4.324 4.355 -6.984 1 97.31 89 ASP A O 1
ATOM 693 N N . CYS A 1 90 ? 2.932 3.186 -8.266 1 97.31 90 CYS A N 1
ATOM 694 C CA . CYS A 1 90 ? 3.982 2.32 -8.789 1 97.31 90 CYS A CA 1
ATOM 695 C C . CYS A 1 90 ? 5 3.123 -9.594 1 97.31 90 CYS A C 1
ATOM 697 O O . CYS A 1 90 ? 6.207 2.982 -9.383 1 97.31 90 CYS A O 1
ATOM 699 N N . LEU A 1 91 ? 4.559 3.994 -10.422 1 96.44 91 LEU A N 1
ATOM 700 C CA . LEU A 1 91 ? 5.43 4.809 -11.266 1 96.44 91 LEU A CA 1
ATOM 701 C C . LEU A 1 91 ? 6.297 5.73 -10.422 1 96.44 91 LEU A C 1
ATOM 703 O O . LEU A 1 91 ? 7.516 5.793 -10.602 1 96.44 91 LEU A O 1
ATOM 707 N N . TYR A 1 92 ? 5.668 6.465 -9.492 1 96.06 92 TYR A N 1
ATOM 708 C CA . TYR A 1 92 ? 6.395 7.426 -8.68 1 96.06 92 TYR A CA 1
ATOM 709 C C . TYR A 1 92 ? 7.395 6.723 -7.77 1 96.06 92 TYR A C 1
ATOM 711 O O . TYR A 1 92 ? 8.516 7.207 -7.574 1 96.06 92 TYR A O 1
ATOM 719 N N . SER A 1 93 ? 6.945 5.594 -7.238 1 96.62 93 SER A N 1
ATOM 720 C CA . SER A 1 93 ? 7.824 4.883 -6.316 1 96.62 93 SER A CA 1
ATOM 721 C C . SER A 1 93 ? 9.031 4.301 -7.039 1 96.62 93 SER A C 1
ATOM 723 O O . SER A 1 93 ? 10.117 4.18 -6.457 1 96.62 93 SER A O 1
ATOM 725 N N . THR A 1 94 ? 8.898 3.92 -8.297 1 96.5 94 THR A N 1
ATOM 726 C CA . THR A 1 94 ? 9.961 3.27 -9.055 1 96.5 94 THR A CA 1
ATOM 727 C C . THR A 1 94 ? 10.93 4.305 -9.633 1 96.5 94 THR A C 1
ATOM 729 O O . THR A 1 94 ? 12.148 4.105 -9.609 1 96.5 94 THR A O 1
ATOM 732 N N . PHE A 1 95 ? 10.422 5.441 -10.078 1 95.88 95 PHE A N 1
ATOM 733 C CA . PHE A 1 95 ? 11.258 6.367 -10.836 1 95.88 95 PHE A CA 1
ATOM 734 C C . PHE A 1 95 ? 11.625 7.582 -9.992 1 95.88 95 PHE A C 1
ATOM 736 O O . PHE A 1 95 ? 12.555 8.32 -10.328 1 95.88 95 PHE A O 1
ATOM 743 N N . CYS A 1 96 ? 10.852 7.879 -8.93 1 93.62 96 CYS A N 1
ATOM 744 C CA . CYS A 1 96 ? 11.109 9.031 -8.07 1 93.62 96 CYS A CA 1
ATOM 745 C C . CYS A 1 96 ? 11.125 8.617 -6.602 1 93.62 96 CYS A C 1
ATOM 747 O O . CYS A 1 96 ? 10.477 9.25 -5.766 1 93.62 96 CYS A O 1
ATOM 749 N N . GLY A 1 97 ? 11.984 7.703 -6.238 1 92.19 97 GLY A N 1
ATOM 750 C CA . GLY A 1 97 ? 12 7.133 -4.902 1 92.19 97 GLY A CA 1
ATOM 751 C C . GLY A 1 97 ? 12.258 8.164 -3.816 1 92.19 97 GLY A C 1
ATOM 752 O O . GLY A 1 97 ? 11.438 8.336 -2.914 1 92.19 97 GLY A O 1
ATOM 753 N N . ILE A 1 98 ? 13.359 8.93 -3.965 1 92.75 98 ILE A N 1
ATOM 754 C CA . ILE A 1 98 ? 13.727 9.906 -2.945 1 92.75 98 ILE A CA 1
ATOM 755 C C . ILE A 1 98 ? 12.656 11 -2.877 1 92.75 98 ILE A C 1
ATOM 757 O O . ILE A 1 98 ? 12.227 11.391 -1.79 1 92.75 98 ILE A O 1
ATOM 761 N N . CYS A 1 99 ? 12.156 11.445 -3.975 1 93.25 99 CYS A N 1
ATOM 762 C CA . CYS A 1 99 ? 11.133 12.484 -4.027 1 93.25 99 CYS A CA 1
ATOM 763 C C . CYS A 1 99 ? 9.836 12.008 -3.377 1 93.25 99 CYS A C 1
ATOM 765 O O . CYS A 1 99 ? 9.164 12.781 -2.688 1 93.25 99 CYS A O 1
ATOM 767 N N . THR A 1 100 ? 9.484 10.773 -3.652 1 95.44 100 THR A N 1
ATOM 768 C CA . THR A 1 100 ? 8.273 10.195 -3.086 1 95.44 100 THR A CA 1
ATOM 769 C C . THR A 1 100 ? 8.344 10.18 -1.561 1 95.44 100 THR A C 1
ATOM 771 O O . THR A 1 100 ? 7.375 10.555 -0.889 1 95.44 100 THR A O 1
ATOM 774 N N . TRP A 1 101 ? 9.461 9.812 -0.999 1 95.75 101 TRP A N 1
ATOM 775 C CA . TRP A 1 101 ? 9.594 9.742 0.452 1 95.75 101 TRP A CA 1
ATOM 776 C C . TRP A 1 101 ? 9.586 11.141 1.066 1 95.75 101 TRP A C 1
ATOM 778 O O . TRP A 1 101 ? 9.023 11.344 2.143 1 95.75 101 TRP A O 1
ATOM 788 N N . CYS A 1 102 ? 10.141 12.094 0.374 1 94.44 102 CYS A N 1
ATOM 789 C CA . CYS A 1 102 ? 10.094 13.469 0.857 1 94.44 102 CYS A CA 1
ATOM 790 C C . CYS A 1 102 ? 8.664 14.008 0.842 1 94.44 102 CYS A C 1
ATOM 792 O O . CYS A 1 102 ? 8.25 14.711 1.766 1 94.44 102 CYS A O 1
ATOM 794 N N . GLN A 1 103 ? 7.996 13.656 -0.192 1 94.31 103 GLN A N 1
ATOM 795 C CA . GLN A 1 103 ? 6.598 14.062 -0.265 1 94.31 103 GLN A CA 1
ATOM 796 C C . GLN A 1 103 ? 5.785 13.453 0.873 1 94.31 103 GLN A C 1
ATOM 798 O O . GLN A 1 103 ? 4.965 14.125 1.49 1 94.31 103 GLN A O 1
ATOM 803 N N . MET A 1 104 ? 5.988 12.203 1.146 1 95.31 104 MET A N 1
ATOM 804 C CA . MET A 1 104 ? 5.277 11.516 2.217 1 95.31 104 MET A CA 1
ATOM 805 C C . MET A 1 104 ? 5.578 12.156 3.568 1 95.31 104 MET A C 1
ATOM 807 O O . MET A 1 104 ? 4.668 12.375 4.371 1 95.31 104 MET A O 1
ATOM 811 N N . SER A 1 105 ? 6.828 12.422 3.777 1 94.44 105 SER A N 1
ATOM 812 C CA . SER A 1 105 ? 7.211 13.055 5.035 1 94.44 105 SER A CA 1
ATOM 813 C C . SER A 1 105 ? 6.562 14.43 5.191 1 94.44 105 SER A C 1
ATOM 815 O O . SER A 1 105 ? 6.039 14.758 6.254 1 94.44 105 SER A O 1
ATOM 817 N N . ARG A 1 106 ? 6.59 15.188 4.195 1 93.19 106 ARG A N 1
ATOM 818 C CA . ARG A 1 106 ? 5.98 16.516 4.234 1 93.19 106 ARG A CA 1
ATOM 819 C C . ARG A 1 106 ? 4.477 16.422 4.48 1 93.19 106 ARG A C 1
ATOM 821 O O . ARG A 1 106 ? 3.914 17.219 5.227 1 93.19 106 ARG A O 1
ATOM 828 N N . GLU A 1 107 ? 3.879 15.516 3.816 1 93.75 107 GLU A N 1
ATOM 829 C CA . GLU A 1 107 ? 2.443 15.32 4 1 93.75 107 GLU A CA 1
ATOM 830 C C . GLU A 1 107 ? 2.109 15.023 5.461 1 93.75 107 GLU A C 1
ATOM 832 O O . GLU A 1 107 ? 1.169 15.602 6.016 1 93.75 107 GLU A O 1
ATOM 837 N N . MET A 1 108 ? 2.857 14.133 6.082 1 93.19 108 MET A N 1
ATOM 838 C CA . MET A 1 108 ? 2.627 13.781 7.48 1 93.19 108 MET A CA 1
ATOM 839 C C . MET A 1 108 ? 2.779 15.008 8.375 1 93.19 108 MET A C 1
ATOM 841 O O . MET A 1 108 ? 1.995 15.203 9.305 1 93.19 108 MET A O 1
ATOM 845 N N . ASN A 1 109 ? 3.768 15.805 8.07 1 91.06 109 ASN A N 1
ATOM 846 C CA . ASN A 1 109 ? 4.016 17.016 8.859 1 91.06 109 ASN A CA 1
ATOM 847 C C . ASN A 1 109 ? 2.863 18 8.734 1 91.06 109 ASN A C 1
ATOM 849 O O . ASN A 1 109 ? 2.436 18.594 9.734 1 91.06 109 ASN A O 1
ATOM 853 N N . VAL A 1 110 ? 2.396 18.172 7.582 1 90.69 110 VAL A N 1
ATOM 854 C CA . VAL A 1 110 ? 1.323 19.141 7.332 1 90.69 110 VAL A CA 1
ATOM 855 C C . VAL A 1 110 ? 0.036 18.656 7.996 1 90.69 110 VAL A C 1
ATOM 857 O O . VAL A 1 110 ? -0.689 19.438 8.602 1 90.69 110 VAL A O 1
ATOM 860 N N . ARG A 1 111 ? -0.236 17.328 7.895 1 90.31 111 ARG A N 1
ATOM 861 C CA . ARG A 1 111 ? -1.459 16.797 8.484 1 90.31 111 ARG A CA 1
ATOM 862 C C . ARG A 1 111 ? -1.386 16.797 10.008 1 90.31 111 ARG A C 1
ATOM 864 O O . ARG A 1 111 ? -2.398 17 10.68 1 90.31 111 ARG A O 1
ATOM 871 N N . GLU A 1 112 ? -0.288 16.531 10.578 1 87 112 GLU A N 1
ATOM 872 C CA . GLU A 1 112 ? -0.103 16.594 12.023 1 87 112 GLU A CA 1
ATOM 873 C C . GLU A 1 112 ? -0.287 18.016 12.547 1 87 112 GLU A C 1
ATOM 875 O O . GLU A 1 112 ? -0.864 18.219 13.617 1 87 112 GLU A O 1
ATOM 880 N N . GLN A 1 113 ? 0.264 18.984 11.867 1 82.38 113 GLN A N 1
ATOM 881 C CA . GLN A 1 113 ? 0.117 20.391 12.25 1 82.38 113 GLN A CA 1
ATOM 882 C C . GLN A 1 113 ? -1.34 20.828 12.164 1 82.38 113 GLN A C 1
ATOM 884 O O . GLN A 1 113 ? -1.807 21.625 12.992 1 82.38 113 GLN A O 1
ATOM 889 N N . ASN A 1 114 ? -2.021 20.391 11.148 1 78 114 ASN A N 1
ATOM 890 C CA . ASN A 1 114 ? -3.438 20.719 11.016 1 78 114 ASN A CA 1
ATOM 891 C C . ASN A 1 114 ? -4.258 20.141 12.164 1 78 114 ASN A C 1
ATOM 893 O O . ASN A 1 114 ? -5.195 20.781 12.648 1 78 114 ASN A O 1
ATOM 897 N N . VAL A 1 115 ? -3.908 18.984 12.625 1 71.88 115 VAL A N 1
ATOM 898 C CA . VAL A 1 115 ? -4.609 18.344 13.734 1 71.88 115 VAL A CA 1
ATOM 899 C C . VAL A 1 115 ? -4.305 19.094 15.031 1 71.88 115 VAL A C 1
ATOM 901 O O . VAL A 1 115 ? -5.191 19.297 15.867 1 71.88 115 VAL A O 1
ATOM 904 N N . ASN A 1 116 ? -3.035 19.516 15.164 1 72.81 116 ASN A N 1
ATOM 905 C CA . ASN A 1 116 ? -2.643 20.266 16.344 1 72.81 116 ASN A CA 1
ATOM 906 C C . ASN A 1 116 ? -3.312 21.641 16.391 1 72.81 116 ASN A C 1
ATOM 908 O O . ASN A 1 116 ? -3.686 22.125 17.453 1 72.81 116 ASN A O 1
ATOM 912 N N . LEU A 1 117 ? -3.402 22.266 15.234 1 71.75 117 LEU A N 1
ATOM 913 C CA . LEU A 1 117 ? -4.051 23.578 15.148 1 71.75 117 LEU A CA 1
ATOM 914 C C . LEU A 1 117 ? -5.531 23.469 15.5 1 71.75 117 LEU A C 1
ATOM 916 O O . LEU A 1 117 ? -6.082 24.344 16.172 1 71.75 117 LEU A O 1
ATOM 920 N N . VAL A 1 118 ? -6.125 22.391 15.117 1 69.62 118 VAL A N 1
ATOM 921 C CA . VAL A 1 118 ? -7.543 22.219 15.422 1 69.62 118 VAL A CA 1
ATOM 922 C C . VAL A 1 118 ? -7.723 21.922 16.906 1 69.62 118 VAL A C 1
ATOM 924 O O . VAL A 1 118 ? -8.688 22.375 17.516 1 69.62 118 VAL A O 1
ATOM 927 N N . HIS A 1 119 ? -6.773 21.219 17.484 1 70.44 119 HIS A N 1
ATOM 928 C CA . HIS A 1 119 ? -6.82 20.906 18.922 1 70.44 119 HIS A CA 1
ATOM 929 C C . HIS A 1 119 ? -6.555 22.141 19.75 1 70.44 119 HIS A C 1
ATOM 931 O O . HIS A 1 119 ? -7.207 22.359 20.781 1 70.44 119 HIS A O 1
ATOM 937 N N . ASN A 1 120 ? -5.699 23 19.328 1 70.69 120 ASN A N 1
ATOM 938 C CA . ASN A 1 120 ? -5.379 24.219 20.047 1 70.69 120 ASN A CA 1
ATOM 939 C C . ASN A 1 120 ? -6.492 25.266 19.922 1 70.69 120 ASN A C 1
ATOM 941 O O . ASN A 1 120 ? -6.754 26.016 20.844 1 70.69 120 ASN A O 1
ATOM 945 N N . ARG A 1 121 ? -7.168 25.25 18.812 1 64.12 121 ARG A N 1
ATOM 946 C CA . ARG A 1 121 ? -8.273 26.188 18.625 1 64.12 121 ARG A CA 1
ATOM 947 C C . ARG A 1 121 ? -9.492 25.75 19.422 1 64.12 121 ARG A C 1
ATOM 949 O O . ARG A 1 121 ? -10.32 26.594 19.812 1 64.12 121 ARG A O 1
ATOM 956 N N . ALA A 1 122 ? -9.656 24.625 19.688 1 62.06 122 ALA A N 1
ATOM 957 C CA . ALA A 1 122 ? -10.781 24.109 20.453 1 62.06 122 ALA A CA 1
ATOM 958 C C . ALA A 1 122 ? -10.562 24.328 21.953 1 62.06 122 ALA A C 1
ATOM 960 O O . ALA A 1 122 ? -11.5 24.203 22.75 1 62.06 122 ALA A O 1
ATOM 961 N N . LYS A 1 123 ? -9.562 24.797 22.391 1 58.88 123 LYS A N 1
ATOM 962 C CA . LYS A 1 123 ? -9.352 25.188 23.781 1 58.88 123 LYS A CA 1
ATOM 963 C C . LYS A 1 123 ? -9.5 26.703 23.953 1 58.88 123 LYS A C 1
ATOM 965 O O . LYS A 1 123 ? -9.039 27.469 23.109 1 58.88 123 LYS A O 1
ATOM 970 N N . MET B 1 1 ? -9.227 -0.907 32.531 1 25.97 1 MET B N 1
ATOM 971 C CA . MET B 1 1 ? -9.125 -1.352 31.156 1 25.97 1 MET B CA 1
ATOM 972 C C . MET B 1 1 ? -9.492 -0.225 30.188 1 25.97 1 MET B C 1
ATOM 974 O O . MET B 1 1 ? -10.672 0.094 30.016 1 25.97 1 MET B O 1
ATOM 978 N N . THR B 1 2 ? -8.719 0.875 30.172 1 29.77 2 THR B N 1
ATOM 979 C CA . THR B 1 2 ? -8.953 2.104 29.422 1 29.77 2 THR B CA 1
ATOM 980 C C . THR B 1 2 ? -9.07 1.812 27.922 1 29.77 2 THR B C 1
ATOM 982 O O . THR B 1 2 ? -8.211 1.128 27.359 1 29.77 2 THR B O 1
ATOM 985 N N . SER B 1 3 ? -10.25 1.471 27.453 1 31.84 3 SER B N 1
ATOM 986 C CA . SER B 1 3 ? -10.555 1.226 26.047 1 31.84 3 SER B CA 1
ATOM 987 C C . SER B 1 3 ? -9.898 2.273 25.141 1 31.84 3 SER B C 1
ATOM 989 O O . SER B 1 3 ? -10.133 3.473 25.312 1 31.84 3 SER B O 1
ATOM 991 N N . HIS B 1 4 ? -8.648 2.154 24.922 1 34.69 4 HIS B N 1
ATOM 992 C CA . HIS B 1 4 ? -7.996 3.055 23.969 1 34.69 4 HIS B CA 1
ATOM 993 C C . HIS B 1 4 ? -8.891 3.332 22.766 1 34.69 4 HIS B C 1
ATOM 995 O O . HIS B 1 4 ? -9.133 2.439 21.953 1 34.69 4 HIS B O 1
ATOM 1001 N N . GLN B 1 5 ? -9.938 4.066 22.969 1 33.84 5 GLN B N 1
ATOM 1002 C CA . GLN B 1 5 ? -10.812 4.531 21.906 1 33.84 5 GLN B CA 1
ATOM 1003 C C . GLN B 1 5 ? -10.008 4.977 20.688 1 33.84 5 GLN B C 1
ATOM 1005 O O . GLN B 1 5 ? -8.992 5.664 20.828 1 33.84 5 GLN B O 1
ATOM 1010 N N . PRO B 1 6 ? -10.078 4.223 19.609 1 39.56 6 PRO B N 1
ATOM 1011 C CA . PRO B 1 6 ? -9.375 4.695 18.422 1 39.56 6 PRO B CA 1
ATOM 1012 C C . PRO B 1 6 ? -9.578 6.184 18.156 1 39.56 6 PRO B C 1
ATOM 1014 O O . PRO B 1 6 ? -10.617 6.738 18.516 1 39.56 6 PRO B O 1
ATOM 1017 N N . ARG B 1 7 ? -8.641 7.043 18.328 1 39.44 7 ARG B N 1
ATOM 1018 C CA . ARG B 1 7 ? -8.695 8.477 18.078 1 39.44 7 ARG B CA 1
ATOM 1019 C C . ARG B 1 7 ? -9.641 8.805 16.922 1 39.44 7 ARG B C 1
ATOM 1021 O O . ARG B 1 7 ? -9.656 8.102 15.906 1 39.44 7 ARG B O 1
ATOM 1028 N N . PRO B 1 8 ? -10.781 9.422 17.25 1 39.53 8 PRO B N 1
ATOM 1029 C CA . PRO B 1 8 ? -11.727 9.812 16.203 1 39.53 8 PRO B CA 1
ATOM 1030 C C . PRO B 1 8 ? -11.023 10.391 14.977 1 39.53 8 PRO B C 1
ATOM 1032 O O . PRO B 1 8 ? -10.102 11.188 15.102 1 39.53 8 PRO B O 1
ATOM 1035 N N . PHE B 1 9 ? -10.805 9.609 13.906 1 40.31 9 PHE B N 1
ATOM 1036 C CA . PHE B 1 9 ? -10.43 10.242 12.648 1 40.31 9 PHE B CA 1
ATOM 1037 C C . PHE B 1 9 ? -11.172 11.562 12.461 1 40.31 9 PHE B C 1
ATOM 1039 O O . PHE B 1 9 ? -12.375 11.57 12.195 1 40.31 9 PHE B O 1
ATOM 1046 N N . VAL B 1 10 ? -11.117 12.484 13.359 1 39.22 10 VAL B N 1
ATOM 1047 C CA . VAL B 1 10 ? -11.727 13.773 13.078 1 39.22 10 VAL B CA 1
ATOM 1048 C C . VAL B 1 10 ? -11.484 14.156 11.617 1 39.22 10 VAL B C 1
ATOM 1050 O O . VAL B 1 10 ? -10.344 14.164 11.148 1 39.22 10 VAL B O 1
ATOM 1053 N N . MET B 1 11 ? -12.336 13.734 10.758 1 41.66 11 MET B N 1
ATOM 1054 C CA . MET B 1 11 ? -12.383 14.117 9.352 1 41.66 11 MET B CA 1
ATOM 1055 C C . MET B 1 11 ? -12.258 15.633 9.195 1 41.66 11 MET B C 1
ATOM 1057 O O . MET B 1 11 ? -13.258 16.344 9.188 1 41.66 11 MET B O 1
ATOM 1061 N N . ALA B 1 12 ? -11.5 16.391 10.008 1 43.88 12 ALA B N 1
ATOM 1062 C CA . ALA B 1 12 ? -11.352 17.734 9.461 1 43.88 12 ALA B CA 1
ATOM 1063 C C . ALA B 1 12 ? -11.227 17.703 7.938 1 43.88 12 ALA B C 1
ATOM 1065 O O . ALA B 1 12 ? -10.703 16.734 7.375 1 43.88 12 ALA B O 1
ATOM 1066 N N . HIS B 1 13 ? -12.078 18.438 7.191 1 50.66 13 HIS B N 1
ATOM 1067 C CA . HIS B 1 13 ? -12.148 18.516 5.738 1 50.66 13 HIS B CA 1
ATOM 1068 C C . HIS B 1 13 ? -10.758 18.469 5.113 1 50.66 13 HIS B C 1
ATOM 1070 O O . HIS B 1 13 ? -10.109 19.5 4.926 1 50.66 13 HIS B O 1
ATOM 1076 N N . THR B 1 14 ? -9.961 17.438 5.555 1 62.94 14 THR B N 1
ATOM 1077 C CA . THR B 1 14 ? -8.617 17.391 4.98 1 62.94 14 THR B CA 1
ATOM 1078 C C . THR B 1 14 ? -8.68 17.156 3.475 1 62.94 14 THR B C 1
ATOM 1080 O O . THR B 1 14 ? -9.648 16.578 2.971 1 62.94 14 THR B O 1
ATOM 1083 N N . SER B 1 15 ? -8 18.047 2.611 1 79.81 15 SER B N 1
ATOM 1084 C CA . SER B 1 15 ? -7.891 18.031 1.156 1 79.81 15 SER B CA 1
ATOM 1085 C C . SER B 1 15 ? -7.656 16.625 0.626 1 79.81 15 SER B C 1
ATOM 1087 O O . SER B 1 15 ? -6.977 15.82 1.268 1 79.81 15 SER B O 1
ATOM 1089 N N . ASN B 1 16 ? -8.375 16.281 -0.39 1 90.81 16 ASN B N 1
ATOM 1090 C CA . ASN B 1 16 ? -8.211 15.016 -1.079 1 90.81 16 ASN B CA 1
ATOM 1091 C C . ASN B 1 16 ? -7.016 15.039 -2.025 1 90.81 16 ASN B C 1
ATOM 1093 O O . ASN B 1 16 ? -6.957 14.258 -2.979 1 90.81 16 ASN B O 1
ATOM 1097 N N . GLU B 1 17 ? -6.145 16.047 -1.794 1 93.06 17 GLU B N 1
ATOM 1098 C CA . GLU B 1 17 ? -4.938 16.172 -2.605 1 93.06 17 GLU B CA 1
ATOM 1099 C C . GLU B 1 17 ? -3.689 16.25 -1.731 1 93.06 17 GLU B C 1
ATOM 1101 O O . GLU B 1 17 ? -3.775 16.578 -0.546 1 93.06 17 GLU B O 1
ATOM 1106 N N . TRP B 1 18 ? -2.609 15.891 -2.369 1 93.75 18 TRP B N 1
ATOM 1107 C CA . TRP B 1 18 ? -1.329 16.062 -1.694 1 93.75 18 TRP B CA 1
ATOM 1108 C C . TRP B 1 18 ? -1.085 17.547 -1.375 1 93.75 18 TRP B C 1
ATOM 1110 O O . TRP B 1 18 ? -1.441 18.422 -2.162 1 93.75 18 TRP B O 1
ATOM 1120 N N . SER B 1 19 ? -0.462 17.891 -0.249 1 91.5 19 SER B N 1
ATOM 1121 C CA . SER B 1 19 ? -0.129 19.25 0.135 1 91.5 19 SER B CA 1
ATOM 1122 C C . SER B 1 19 ? 0.978 19.812 -0.747 1 91.5 19 SER B C 1
ATOM 1124 O O . SER B 1 19 ? 1.098 21.031 -0.895 1 91.5 19 SER B O 1
ATOM 1126 N N . SER B 1 20 ? 1.82 18.938 -1.255 1 90.38 20 SER B N 1
ATOM 1127 C CA . SER B 1 20 ? 2.922 19.328 -2.127 1 90.38 20 SER B CA 1
ATOM 1128 C C . SER B 1 20 ? 3.098 18.344 -3.277 1 90.38 20 SER B C 1
ATOM 1130 O O . SER B 1 20 ? 2.732 17.172 -3.156 1 90.38 20 SER B O 1
ATOM 1132 N N . GLY B 1 21 ? 3.643 18.859 -4.359 1 90.5 21 GLY B N 1
ATOM 1133 C CA . GLY B 1 21 ? 3.93 17.984 -5.484 1 90.5 21 GLY B CA 1
ATOM 1134 C C . GLY B 1 21 ? 5.133 17.078 -5.254 1 90.5 21 GLY B C 1
ATOM 1135 O O . GLY B 1 21 ? 5.879 17.266 -4.293 1 90.5 21 GLY B O 1
ATOM 1136 N N . ILE B 1 22 ? 5.324 16.047 -6.113 1 87.62 22 ILE B N 1
ATOM 1137 C CA . ILE B 1 22 ? 6.402 15.078 -6.008 1 87.62 22 ILE B CA 1
ATOM 1138 C C . ILE B 1 22 ? 7.746 15.766 -6.23 1 87.62 22 ILE B C 1
ATOM 1140 O O . ILE B 1 22 ? 8.75 15.406 -5.609 1 87.62 22 ILE B O 1
ATOM 1144 N N . CYS B 1 23 ? 7.762 16.828 -7.074 1 85.12 23 CYS B N 1
ATOM 1145 C CA . CYS B 1 23 ? 9.023 17.484 -7.402 1 85.12 23 CYS B CA 1
ATOM 1146 C C . CYS B 1 23 ? 9.219 18.75 -6.574 1 85.12 23 CYS B C 1
ATOM 1148 O O . CYS B 1 23 ? 10.109 19.547 -6.855 1 85.12 23 CYS B O 1
ATOM 1150 N N . ASP B 1 24 ? 8.422 19 -5.633 1 85.25 24 ASP B N 1
ATOM 1151 C CA . ASP B 1 24 ? 8.57 20.141 -4.742 1 85.25 24 ASP B CA 1
ATOM 1152 C C . ASP B 1 24 ? 9.461 19.797 -3.553 1 85.25 24 ASP B C 1
ATOM 1154 O O . ASP B 1 24 ? 9.203 20.234 -2.43 1 85.25 24 ASP B O 1
ATOM 1158 N N . PHE B 1 25 ? 10.422 18.906 -3.729 1 73.81 25 PHE B N 1
ATOM 1159 C CA . PHE B 1 25 ? 11.234 18.391 -2.629 1 73.81 25 PHE B CA 1
ATOM 1160 C C . PHE B 1 25 ? 12.156 19.484 -2.092 1 73.81 25 PHE B C 1
ATOM 1162 O O . PHE B 1 25 ? 12.672 19.375 -0.979 1 73.81 25 PHE B O 1
ATOM 1169 N N . CYS B 1 26 ? 12.219 20.609 -2.768 1 75.88 26 CYS B N 1
ATOM 1170 C CA . CYS B 1 26 ? 13.117 21.672 -2.336 1 75.88 26 CYS B CA 1
ATOM 1171 C C . CYS B 1 26 ? 12.398 22.641 -1.413 1 75.88 26 CYS B C 1
ATOM 1173 O O . CYS B 1 26 ? 13.008 23.594 -0.917 1 75.88 26 CYS B O 1
ATOM 1175 N N . GLN B 1 27 ? 11.156 22.391 -1.173 1 81.56 27 GLN B N 1
ATOM 1176 C CA . GLN B 1 27 ? 10.438 23.281 -0.265 1 81.56 27 GLN B CA 1
ATOM 1177 C C . GLN B 1 27 ? 10.898 23.094 1.176 1 81.56 27 GLN B C 1
ATOM 1179 O O . GLN B 1 27 ? 10.773 24 2.002 1 81.56 27 GLN B O 1
ATOM 1184 N N . ASN B 1 28 ? 11.383 21.922 1.539 1 85.38 28 ASN B N 1
ATOM 1185 C CA . ASN B 1 28 ? 12.023 21.609 2.814 1 85.38 28 ASN B CA 1
ATOM 1186 C C . ASN B 1 28 ? 13.469 21.156 2.623 1 85.38 28 ASN B C 1
ATOM 1188 O O . ASN B 1 28 ? 13.734 19.953 2.57 1 85.38 28 ASN B O 1
ATOM 1192 N N . VAL B 1 29 ? 14.336 22.047 2.588 1 85.62 29 VAL B N 1
ATOM 1193 C CA . VAL B 1 29 ? 15.711 21.828 2.166 1 85.62 29 VAL B CA 1
ATOM 1194 C C . VAL B 1 29 ? 16.422 20.891 3.154 1 85.62 29 VAL B C 1
ATOM 1196 O O . VAL B 1 29 ? 17.078 19.938 2.75 1 85.62 29 VAL B O 1
ATOM 1199 N N . PRO B 1 30 ? 16.312 21.094 4.387 1 87.12 30 PRO B N 1
ATOM 1200 C CA . PRO B 1 30 ? 16.984 20.188 5.312 1 87.12 30 PRO B CA 1
ATOM 1201 C C . PRO B 1 30 ? 16.547 18.734 5.141 1 87.12 30 PRO B C 1
ATOM 1203 O O . PRO B 1 30 ? 17.375 17.828 5.18 1 87.12 30 PRO B O 1
ATOM 1206 N N . GLU B 1 31 ? 15.242 18.531 4.984 1 87.5 31 GLU B N 1
ATOM 1207 C CA . GLU B 1 31 ? 14.727 17.172 4.824 1 87.5 31 GLU B CA 1
ATOM 1208 C C . GLU B 1 31 ? 15.227 16.547 3.523 1 87.5 31 GLU B C 1
ATOM 1210 O O . GLU B 1 31 ? 15.531 15.352 3.484 1 87.5 31 GLU B O 1
ATOM 1215 N N . CYS B 1 32 ? 15.273 17.391 2.508 1 85.31 32 CYS B N 1
ATOM 1216 C CA . CYS B 1 32 ? 15.75 16.891 1.222 1 85.31 32 CYS B CA 1
ATOM 1217 C C . CYS B 1 32 ? 17.219 16.516 1.289 1 85.31 32 CYS B C 1
ATOM 1219 O O . CYS B 1 32 ? 17.641 15.508 0.714 1 85.31 32 CYS B O 1
ATOM 1221 N N . CYS B 1 33 ? 18.016 17.375 1.934 1 89.56 33 CYS B N 1
ATOM 1222 C CA . CYS B 1 33 ? 19.422 17.078 2.111 1 89.56 33 CYS B CA 1
ATOM 1223 C C . CYS B 1 33 ? 19.625 15.797 2.9 1 89.56 33 CYS B C 1
ATOM 1225 O O . CYS B 1 33 ? 20.484 14.977 2.561 1 89.56 33 CYS B O 1
ATOM 1227 N N . PHE B 1 34 ? 18.781 15.648 4 1 93 34 PHE B N 1
ATOM 1228 C CA . PHE B 1 34 ? 18.844 14.422 4.785 1 93 34 PHE B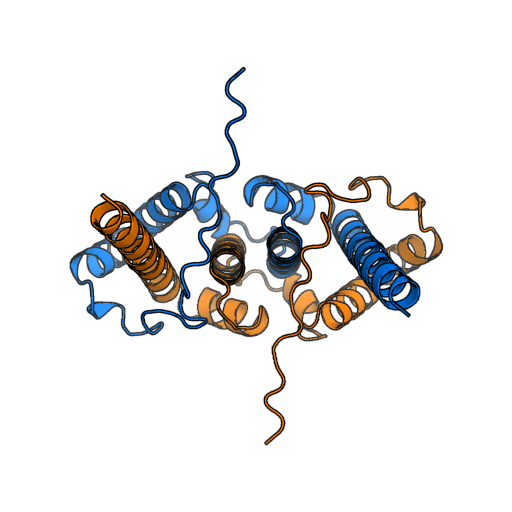 CA 1
ATOM 1229 C C . PHE B 1 34 ? 18.5 13.211 3.93 1 93 34 PHE B C 1
ATOM 1231 O O . PHE B 1 34 ? 19.203 12.195 3.967 1 93 34 PHE B O 1
ATOM 1238 N N . ALA B 1 35 ? 17.516 13.266 3.137 1 93.56 35 ALA B N 1
ATOM 1239 C CA . ALA B 1 35 ? 17.078 12.172 2.275 1 93.56 35 ALA B CA 1
ATOM 1240 C C . ALA B 1 35 ? 18.141 11.844 1.227 1 93.56 35 ALA B C 1
ATOM 1242 O O . ALA B 1 35 ? 18.359 10.672 0.904 1 93.56 35 ALA B O 1
ATOM 1243 N N . PHE B 1 36 ? 18.859 12.875 0.711 1 91.56 36 PHE B N 1
ATOM 1244 C CA . PHE B 1 36 ? 19.844 12.688 -0.348 1 91.56 36 PHE B CA 1
ATOM 1245 C C . PHE B 1 36 ? 21.109 12.055 0.2 1 91.56 36 PHE B C 1
ATOM 1247 O O . PHE B 1 36 ? 21.688 11.164 -0.432 1 91.56 36 PHE B O 1
ATOM 1254 N N . TRP B 1 37 ? 21.609 12.469 1.296 1 94.5 37 TRP B N 1
ATOM 1255 C CA . TRP B 1 37 ? 22.875 12.016 1.848 1 94.5 37 TRP B CA 1
ATOM 1256 C C . TRP B 1 37 ? 22.719 10.688 2.578 1 94.5 37 TRP B C 1
ATOM 1258 O O . TRP B 1 37 ? 23.656 9.898 2.66 1 94.5 37 TRP B O 1
ATOM 1268 N N . CYS B 1 38 ? 21.5 10.445 3.23 1 95.81 38 CYS B N 1
ATOM 1269 C CA . CYS B 1 38 ? 21.234 9.211 3.959 1 95.81 38 CYS B CA 1
ATOM 1270 C C . CYS B 1 38 ? 19.797 8.75 3.738 1 95.81 38 CYS B C 1
ATOM 1272 O O . CYS B 1 38 ? 19 8.703 4.68 1 95.81 38 CYS B O 1
ATOM 1274 N N . PHE B 1 39 ? 19.625 8.195 2.605 1 95.75 39 PHE B N 1
ATOM 1275 C CA . PHE B 1 39 ? 18.281 7.844 2.172 1 95.75 39 PHE B CA 1
ATOM 1276 C C . PHE B 1 39 ? 17.703 6.742 3.049 1 95.75 39 PHE B C 1
ATOM 1278 O O . PHE B 1 39 ? 16.562 6.852 3.52 1 95.75 39 PHE B O 1
ATOM 1285 N N . PRO B 1 40 ? 18.531 5.641 3.371 1 96.06 40 PRO B N 1
ATOM 1286 C CA . PRO B 1 40 ? 17.922 4.582 4.172 1 96.06 40 PRO B CA 1
ATOM 1287 C C . PRO B 1 40 ? 17.516 5.055 5.57 1 96.06 40 PRO B C 1
ATOM 1289 O O . PRO B 1 40 ? 16.469 4.652 6.086 1 96.06 40 PRO B O 1
ATOM 1292 N N . CYS B 1 41 ? 18.203 5.926 6.121 1 96.75 41 CYS B N 1
ATOM 1293 C CA . CYS B 1 41 ? 17.875 6.465 7.434 1 96.75 41 CYS B CA 1
ATOM 1294 C C . CYS B 1 41 ? 16.625 7.348 7.359 1 96.75 41 CYS B C 1
ATOM 1296 O O . CYS B 1 41 ? 15.766 7.285 8.234 1 96.75 41 CYS B O 1
ATOM 1298 N N . PHE B 1 42 ? 16.578 8.156 6.406 1 96.81 42 PHE B N 1
ATOM 1299 C CA . PHE B 1 42 ? 15.414 9.031 6.215 1 96.81 42 PHE B CA 1
ATOM 1300 C C . PHE B 1 42 ? 14.148 8.211 6.027 1 96.81 42 PHE B C 1
ATOM 1302 O O . PHE B 1 42 ? 13.117 8.5 6.648 1 96.81 42 PHE B O 1
ATOM 1309 N N . ALA B 1 43 ? 14.203 7.191 5.219 1 97.69 43 ALA B N 1
ATOM 1310 C CA . ALA B 1 43 ? 13.047 6.34 4.941 1 97.69 43 ALA B CA 1
ATOM 1311 C C . ALA B 1 43 ? 12.602 5.59 6.195 1 97.69 43 ALA B C 1
ATOM 1313 O O . ALA B 1 43 ? 11.406 5.492 6.477 1 97.69 43 ALA B O 1
ATOM 1314 N N . CYS B 1 44 ? 13.594 5.098 6.938 1 98.12 44 CYS B N 1
ATOM 1315 C CA . CYS B 1 44 ? 13.281 4.367 8.156 1 98.12 44 CYS B CA 1
ATOM 1316 C C . CYS B 1 44 ? 12.648 5.285 9.195 1 98.12 44 CYS B C 1
ATOM 1318 O O . CYS B 1 44 ? 11.688 4.902 9.867 1 98.12 44 CYS B O 1
ATOM 1320 N N . ALA B 1 45 ? 13.156 6.438 9.297 1 97.31 45 ALA B N 1
ATOM 1321 C CA . ALA B 1 45 ? 12.586 7.41 10.227 1 97.31 45 ALA B CA 1
ATOM 1322 C C . ALA B 1 45 ? 11.156 7.773 9.828 1 97.31 45 ALA B C 1
ATOM 1324 O O . ALA B 1 45 ? 10.281 7.906 10.688 1 97.31 45 ALA B O 1
ATOM 1325 N N . THR B 1 46 ? 10.898 7.973 8.586 1 97 46 THR B N 1
ATOM 1326 C CA . THR B 1 46 ? 9.57 8.32 8.086 1 97 46 THR B CA 1
ATOM 1327 C C . THR B 1 46 ? 8.586 7.176 8.305 1 97 46 THR B C 1
ATOM 1329 O O . THR B 1 46 ? 7.422 7.406 8.641 1 97 46 THR B O 1
ATOM 1332 N N . SER B 1 47 ? 9.031 5.93 8.141 1 97.88 47 SER B N 1
ATOM 1333 C CA . SER B 1 47 ? 8.188 4.762 8.375 1 97.88 47 SER B CA 1
ATOM 1334 C C . SER B 1 47 ? 7.758 4.676 9.836 1 97.88 47 SER B C 1
ATOM 1336 O O . SER B 1 47 ? 6.602 4.367 10.125 1 97.88 47 SER B O 1
ATOM 1338 N N . ARG B 1 48 ? 8.727 4.91 10.727 1 97.56 48 ARG B N 1
ATOM 1339 C CA . ARG B 1 48 ? 8.414 4.914 12.148 1 97.56 48 ARG B CA 1
ATOM 1340 C C . ARG B 1 48 ? 7.402 6.004 12.484 1 97.56 48 ARG B C 1
ATOM 1342 O O . ARG B 1 48 ? 6.469 5.77 13.258 1 97.56 48 ARG B O 1
ATOM 1349 N N . LYS B 1 49 ? 7.578 7.141 11.945 1 96.25 49 LYS B N 1
ATOM 1350 C CA . LYS B 1 49 ? 6.648 8.242 12.148 1 96.25 49 LYS B CA 1
ATOM 1351 C C . LYS B 1 49 ? 5.238 7.871 11.695 1 96.25 49 LYS B C 1
ATOM 1353 O O . LYS B 1 49 ? 4.254 8.305 12.297 1 96.25 49 LYS B O 1
ATOM 1358 N N . HIS B 1 50 ? 5.105 7.051 10.656 1 95.81 50 HIS B N 1
ATOM 1359 C CA . HIS B 1 50 ? 3.822 6.629 10.109 1 95.81 50 HIS B CA 1
ATOM 1360 C C . HIS B 1 50 ? 3.221 5.492 10.93 1 95.81 50 HIS B C 1
ATOM 1362 O O . HIS B 1 50 ? 2.09 5.07 10.672 1 95.81 50 HIS B O 1
ATOM 1368 N N . GLY B 1 51 ? 3.945 5.02 11.906 1 95.81 51 GLY B N 1
ATOM 1369 C CA . GLY B 1 51 ? 3.424 3.988 12.789 1 95.81 51 GLY B CA 1
ATOM 1370 C C . GLY B 1 51 ? 3.756 2.584 12.32 1 95.81 51 GLY B C 1
ATOM 1371 O O . GLY B 1 51 ? 3.104 1.619 12.727 1 95.81 51 GLY B O 1
ATOM 1372 N N . GLU B 1 52 ? 4.68 2.453 11.422 1 97.38 52 GLU B N 1
ATOM 1373 C CA . GLU B 1 52 ? 5.082 1.148 10.906 1 97.38 52 GLU B CA 1
ATOM 1374 C C . GLU B 1 52 ? 6.461 0.749 11.43 1 97.38 52 GLU B C 1
ATOM 1376 O O . GLU B 1 52 ? 7.145 1.552 12.07 1 97.38 52 GLU B O 1
ATOM 1381 N N . CYS B 1 53 ? 6.801 -0.481 11.211 1 96.19 53 CYS B N 1
ATOM 1382 C CA . CYS B 1 53 ? 8.086 -0.991 11.664 1 96.19 53 CYS B CA 1
ATOM 1383 C C . CYS B 1 53 ? 9.234 -0.175 11.078 1 96.19 53 CYS B C 1
ATOM 1385 O O . CYS B 1 53 ? 9.242 0.115 9.883 1 96.19 53 CYS B O 1
ATOM 1387 N N . LEU B 1 54 ? 10.25 0.134 11.867 1 95.94 54 LEU B N 1
ATOM 1388 C CA . LEU B 1 54 ? 11.367 1.007 11.531 1 95.94 54 LEU B CA 1
ATOM 1389 C C . LEU B 1 54 ? 12.195 0.425 10.391 1 95.94 54 LEU B C 1
ATOM 1391 O O . LEU B 1 54 ? 12.578 1.147 9.469 1 95.94 54 LEU B O 1
ATOM 1395 N N . CYS B 1 55 ? 12.43 -0.802 10.328 1 96.31 55 CYS B N 1
ATOM 1396 C CA . CYS B 1 55 ? 13.375 -1.39 9.383 1 96.31 55 CYS B CA 1
ATOM 1397 C C . CYS B 1 55 ? 12.656 -1.857 8.117 1 96.31 55 CYS B C 1
ATOM 1399 O O . CYS B 1 55 ? 13.289 -2.365 7.191 1 96.31 55 CYS B O 1
ATOM 1401 N N . LEU B 1 56 ? 11.414 -1.58 8.016 1 97.5 56 LEU B N 1
ATOM 1402 C CA . LEU B 1 56 ? 10.602 -2.082 6.906 1 97.5 56 LEU B CA 1
ATOM 1403 C C . LEU B 1 56 ? 11.141 -1.574 5.574 1 97.5 56 LEU B C 1
ATOM 1405 O O . LEU B 1 56 ? 11.266 -2.344 4.617 1 97.5 56 LEU B O 1
ATOM 1409 N N . PRO B 1 57 ? 11.547 -0.277 5.434 1 97.88 57 PRO B N 1
ATOM 1410 C CA . PRO B 1 57 ? 11.992 0.233 4.133 1 97.88 57 PRO B CA 1
ATOM 1411 C C . PRO B 1 57 ? 13.273 -0.436 3.643 1 97.88 57 PRO B C 1
ATOM 1413 O O . PRO B 1 57 ? 13.57 -0.406 2.445 1 97.88 57 PRO B O 1
A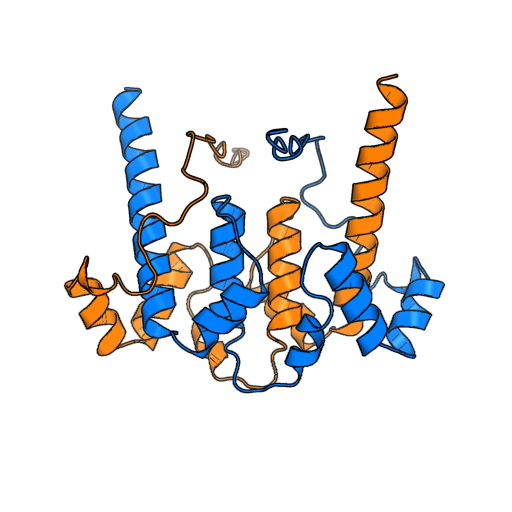TOM 1416 N N . LEU B 1 58 ? 14.023 -1.034 4.504 1 96.88 58 LEU B N 1
ATOM 1417 C CA . LEU B 1 58 ? 15.258 -1.707 4.113 1 96.88 58 LEU B CA 1
ATOM 1418 C C . LEU B 1 58 ? 14.969 -2.936 3.262 1 96.88 58 LEU B C 1
ATOM 1420 O O . LEU B 1 58 ? 15.844 -3.438 2.561 1 96.88 58 LEU B O 1
ATOM 1424 N N . LEU B 1 59 ? 13.766 -3.434 3.285 1 96.62 59 LEU B N 1
ATOM 1425 C CA . LEU B 1 59 ? 13.375 -4.613 2.518 1 96.62 59 LEU B CA 1
ATOM 1426 C C . LEU B 1 59 ? 13.133 -4.254 1.055 1 96.62 59 LEU B C 1
ATOM 1428 O O . LEU B 1 59 ? 12.938 -5.141 0.219 1 96.62 59 LEU B O 1
ATOM 1432 N N . ASP B 1 60 ? 13.148 -2.986 0.695 1 96.38 60 ASP B N 1
ATOM 1433 C CA . ASP B 1 60 ? 12.961 -2.566 -0.69 1 96.38 60 ASP B CA 1
ATOM 1434 C C . ASP B 1 60 ? 14.016 -3.195 -1.603 1 96.38 60 ASP B C 1
ATOM 1436 O O . ASP B 1 60 ? 13.758 -3.426 -2.785 1 96.38 60 ASP B O 1
ATOM 1440 N N . GLY B 1 61 ? 15.109 -3.521 -1.069 1 90.5 61 GLY B N 1
ATOM 1441 C CA . GLY B 1 61 ? 16.188 -4.09 -1.867 1 90.5 61 GLY B CA 1
ATOM 1442 C C . GLY B 1 61 ? 16.062 -5.59 -2.053 1 90.5 61 GLY B C 1
ATOM 1443 O O . GLY B 1 61 ? 16.828 -6.191 -2.807 1 90.5 61 GLY B O 1
ATOM 1444 N N . PHE B 1 62 ? 15.008 -6.164 -1.299 1 87.69 62 PHE B N 1
ATOM 1445 C CA . PHE B 1 62 ? 14.781 -7.602 -1.423 1 87.69 62 PHE B CA 1
ATOM 1446 C C . PHE B 1 62 ? 13.898 -7.906 -2.627 1 87.69 62 PHE B C 1
ATOM 1448 O O . PHE B 1 62 ? 12.734 -7.492 -2.672 1 87.69 62 PHE B O 1
ATOM 1455 N N . GLY B 1 63 ? 14.242 -8.43 -3.758 1 83.75 63 GLY B N 1
ATOM 1456 C CA . GLY B 1 63 ? 13.609 -8.633 -5.051 1 83.75 63 GLY B CA 1
ATOM 1457 C C . GLY B 1 63 ? 12.547 -9.719 -5.031 1 83.75 63 GLY B C 1
ATOM 1458 O O . GLY B 1 63 ? 11.82 -9.906 -6.008 1 83.75 63 GLY B O 1
ATOM 1459 N N . CYS B 1 64 ? 12.273 -10.445 -3.91 1 91.62 64 CYS B N 1
ATOM 1460 C CA . CYS B 1 64 ? 11.344 -11.57 -3.904 1 91.62 64 CYS B CA 1
ATOM 1461 C C . CYS B 1 64 ? 9.977 -11.156 -3.373 1 91.62 64 CYS B C 1
ATOM 1463 O O . CYS B 1 64 ? 9.055 -11.961 -3.33 1 91.62 64 CYS B O 1
ATOM 1465 N N . ILE B 1 65 ? 9.797 -9.938 -2.916 1 96.31 65 ILE B N 1
ATOM 1466 C CA . ILE B 1 65 ? 8.531 -9.445 -2.398 1 96.31 65 ILE B CA 1
ATOM 1467 C C . ILE B 1 65 ? 7.676 -8.914 -3.547 1 96.31 65 ILE B C 1
ATOM 1469 O O . ILE B 1 65 ? 8.117 -8.047 -4.309 1 96.31 65 ILE B O 1
ATOM 1473 N N . PRO B 1 66 ? 6.477 -9.438 -3.752 1 97.25 66 PRO B N 1
ATOM 1474 C CA . PRO B 1 66 ? 5.609 -8.953 -4.828 1 97.25 66 PRO B CA 1
ATOM 1475 C C . PRO B 1 66 ? 5.004 -7.586 -4.531 1 97.25 66 PRO B C 1
ATOM 1477 O O . PRO B 1 66 ? 4.121 -7.473 -3.678 1 97.25 66 PRO B O 1
ATOM 1480 N N . PRO B 1 67 ? 5.41 -6.504 -5.176 1 97.38 67 PRO B N 1
ATOM 1481 C CA . PRO B 1 67 ? 5.016 -5.141 -4.809 1 97.38 67 PRO B CA 1
ATOM 1482 C C . PRO B 1 67 ? 3.529 -4.875 -5.023 1 97.38 67 PRO B C 1
ATOM 1484 O O . PRO B 1 67 ? 2.902 -4.172 -4.23 1 97.38 67 PRO B O 1
ATOM 1487 N N . ILE B 1 68 ? 2.945 -5.422 -6.086 1 97.88 68 ILE B N 1
ATOM 1488 C CA . ILE B 1 68 ? 1.556 -5.109 -6.402 1 97.88 68 ILE B CA 1
ATOM 1489 C C . ILE B 1 68 ? 0.63 -5.852 -5.438 1 97.88 68 ILE B C 1
ATOM 1491 O O . ILE B 1 68 ? -0.336 -5.277 -4.93 1 97.88 68 ILE B O 1
ATOM 1495 N N . THR B 1 69 ? 0.962 -7.121 -5.203 1 97.94 69 THR B N 1
ATOM 1496 C CA . THR B 1 69 ? 0.181 -7.883 -4.234 1 97.94 69 THR B CA 1
ATOM 1497 C C . THR B 1 69 ? 0.164 -7.18 -2.879 1 97.94 69 THR B C 1
ATOM 1499 O O . THR B 1 69 ? -0.895 -7.023 -2.268 1 97.94 69 THR B O 1
ATOM 1502 N N . MET B 1 70 ? 1.276 -6.707 -2.477 1 97.44 70 MET B N 1
ATOM 1503 C CA . MET B 1 70 ? 1.406 -6.012 -1.199 1 97.44 70 MET B CA 1
ATOM 1504 C C . MET B 1 70 ? 0.604 -4.711 -1.201 1 97.44 70 MET B C 1
ATOM 1506 O O . MET B 1 70 ? -0.128 -4.43 -0.252 1 97.44 70 MET B O 1
ATOM 1510 N N . ALA B 1 71 ? 0.74 -3.949 -2.254 1 97.81 71 ALA B N 1
ATOM 1511 C CA . ALA B 1 71 ? 0.042 -2.67 -2.354 1 97.81 71 ALA B CA 1
ATOM 1512 C C . ALA B 1 71 ? -1.471 -2.869 -2.355 1 97.81 71 ALA B C 1
ATOM 1514 O O . ALA B 1 71 ? -2.207 -2.1 -1.733 1 97.81 71 ALA B O 1
ATOM 1515 N N . MET B 1 72 ? -1.929 -3.861 -3.047 1 97.81 72 MET B N 1
ATOM 1516 C CA . MET B 1 72 ? -3.357 -4.16 -3.102 1 97.81 72 MET B CA 1
ATOM 1517 C C . MET B 1 72 ? -3.889 -4.531 -1.722 1 97.81 72 MET B C 1
ATOM 1519 O O . MET B 1 72 ? -4.98 -4.102 -1.336 1 97.81 72 MET B O 1
ATOM 1523 N N . ARG B 1 73 ? -3.148 -5.301 -1.016 1 98 73 ARG B N 1
ATOM 1524 C CA . ARG B 1 73 ? -3.576 -5.719 0.315 1 98 73 ARG B CA 1
ATOM 1525 C C . ARG B 1 73 ? -3.625 -4.531 1.273 1 98 73 ARG B C 1
ATOM 1527 O O . ARG B 1 73 ? -4.57 -4.395 2.051 1 98 73 ARG B O 1
ATOM 1534 N N . VAL B 1 74 ? -2.652 -3.715 1.202 1 97.81 74 VAL B N 1
ATOM 1535 C CA . VAL B 1 74 ? -2.617 -2.525 2.045 1 97.81 74 VAL B CA 1
ATOM 1536 C C . VAL B 1 74 ? -3.781 -1.603 1.685 1 97.81 74 VAL B C 1
ATOM 1538 O O . VAL B 1 74 ? -4.441 -1.051 2.568 1 97.81 74 VAL B O 1
ATOM 1541 N N . SER B 1 75 ? -3.998 -1.435 0.374 1 96.62 75 SER B N 1
ATOM 1542 C CA . SER B 1 75 ? -5.098 -0.596 -0.094 1 96.62 75 SER B CA 1
ATOM 1543 C C . SER B 1 75 ? -6.438 -1.1 0.431 1 96.62 75 SER B C 1
ATOM 1545 O O . SER B 1 75 ? -7.254 -0.314 0.917 1 96.62 75 SER B O 1
ATOM 1547 N N . MET B 1 76 ? -6.664 -2.33 0.392 1 95.38 76 MET B N 1
ATOM 1548 C CA . MET B 1 76 ? -7.926 -2.924 0.82 1 95.38 76 MET B CA 1
ATOM 1549 C C . MET B 1 76 ? -8.102 -2.803 2.33 1 95.38 76 MET B C 1
ATOM 1551 O O . MET B 1 76 ? -9.188 -2.475 2.809 1 95.38 76 MET B O 1
ATOM 1555 N N . ARG B 1 77 ? -7.062 -3.082 3.045 1 95 77 ARG B N 1
ATOM 1556 C CA . ARG B 1 77 ? -7.109 -2.959 4.496 1 95 77 ARG B CA 1
ATOM 1557 C C . ARG B 1 77 ? -7.453 -1.531 4.914 1 95 77 ARG B C 1
ATOM 1559 O O . ARG B 1 77 ? -8.289 -1.318 5.793 1 95 77 ARG B O 1
ATOM 1566 N N . SER B 1 78 ? -6.855 -0.573 4.301 1 92.62 78 SER B N 1
ATOM 1567 C CA . SER B 1 78 ? -7.074 0.829 4.641 1 92.62 78 SER B CA 1
ATOM 1568 C C . SER B 1 78 ? -8.461 1.289 4.211 1 92.62 78 SER B C 1
ATOM 1570 O O . SER B 1 78 ? -9.141 2.004 4.949 1 92.62 78 SER B O 1
ATOM 1572 N N . ARG B 1 79 ? -8.859 0.821 3.049 1 89.38 79 ARG B N 1
ATOM 1573 C CA . ARG B 1 79 ? -10.164 1.206 2.521 1 89.38 79 ARG B CA 1
ATOM 1574 C C . ARG B 1 79 ? -11.289 0.692 3.414 1 89.38 79 ARG B C 1
ATOM 1576 O O . ARG B 1 79 ? -12.273 1.396 3.648 1 89.38 79 ARG B O 1
ATOM 1583 N N . TYR B 1 80 ? -11.133 -0.47 3.906 1 90.62 80 TYR B N 1
ATOM 1584 C CA . TYR B 1 80 ? -12.195 -1.102 4.676 1 90.62 80 TYR B CA 1
ATOM 1585 C C . TYR B 1 80 ? -11.969 -0.922 6.172 1 90.62 80 TYR B C 1
ATOM 1587 O O . TYR B 1 80 ? -12.758 -1.411 6.988 1 90.62 80 TYR B O 1
ATOM 1595 N N . GLY B 1 81 ? -10.844 -0.287 6.52 1 92.06 81 GLY B N 1
ATOM 1596 C CA . GLY B 1 81 ? -10.562 -0.032 7.922 1 92.06 81 GLY B CA 1
ATOM 1597 C C . GLY B 1 81 ? -10.133 -1.275 8.68 1 92.06 81 GLY B C 1
ATOM 1598 O O . GLY B 1 81 ? -10.438 -1.418 9.867 1 92.06 81 GLY B O 1
ATOM 1599 N N . ILE B 1 82 ? -9.602 -2.184 8.016 1 93.56 82 ILE B N 1
ATOM 1600 C CA . ILE B 1 82 ? -9.125 -3.418 8.633 1 93.56 82 ILE B CA 1
ATOM 1601 C C . ILE B 1 82 ? -7.801 -3.164 9.344 1 93.56 82 ILE B C 1
ATOM 1603 O O . ILE B 1 82 ? -6.891 -2.557 8.773 1 93.56 82 ILE B O 1
ATOM 1607 N N . GLN B 1 83 ? -7.754 -3.605 10.562 1 94.38 83 GLN B N 1
ATOM 1608 C CA . GLN B 1 83 ? -6.543 -3.389 11.352 1 94.38 83 GLN B CA 1
ATOM 1609 C C . GLN B 1 83 ? -5.402 -4.273 10.859 1 94.38 83 GLN B C 1
ATOM 1611 O O . GLN B 1 83 ? -5.633 -5.387 10.383 1 94.38 83 GLN B O 1
ATOM 1616 N N . GLY B 1 84 ? -4.18 -3.748 10.961 1 94.38 84 GLY B N 1
ATOM 1617 C CA . GLY B 1 84 ? -2.996 -4.492 10.57 1 94.38 84 GLY B CA 1
ATOM 1618 C C . GLY B 1 84 ? -1.789 -3.607 10.328 1 94.38 84 GLY B C 1
ATOM 1619 O O . GLY B 1 84 ? -1.866 -2.387 10.477 1 94.38 84 GLY B O 1
ATOM 1620 N N . THR B 1 85 ? -0.687 -4.305 10 1 97 85 THR B N 1
ATOM 1621 C CA . THR B 1 85 ? 0.562 -3.605 9.719 1 97 85 THR B CA 1
ATOM 1622 C C . THR B 1 85 ? 1.083 -3.963 8.328 1 97 85 THR B C 1
ATOM 1624 O O . THR B 1 85 ? 0.75 -5.02 7.789 1 97 85 THR B O 1
ATOM 1627 N N . ILE B 1 86 ? 1.849 -3.047 7.766 1 97.81 86 ILE B N 1
ATOM 1628 C CA . ILE B 1 86 ? 2.445 -3.299 6.461 1 97.81 86 ILE B CA 1
ATOM 1629 C C . ILE B 1 86 ? 3.412 -4.477 6.555 1 97.81 86 ILE B C 1
ATOM 1631 O O . ILE B 1 86 ? 3.551 -5.254 5.605 1 97.81 86 ILE B O 1
ATOM 1635 N N . PHE B 1 87 ? 4.004 -4.656 7.746 1 97.5 87 PHE B N 1
ATOM 1636 C CA . PHE B 1 87 ? 4.906 -5.781 7.949 1 97.5 87 PHE B CA 1
ATOM 1637 C C . PHE B 1 87 ? 4.176 -7.105 7.754 1 97.5 87 PHE B C 1
ATOM 1639 O O . PHE B 1 87 ? 4.668 -7.996 7.062 1 97.5 87 PHE B O 1
ATOM 1646 N N . ASN B 1 88 ? 3.037 -7.273 8.367 1 96.81 88 ASN B N 1
ATOM 1647 C CA . ASN B 1 88 ? 2.236 -8.484 8.195 1 96.81 88 ASN B CA 1
ATOM 1648 C C . ASN B 1 88 ? 1.795 -8.656 6.742 1 96.81 88 ASN B C 1
ATOM 1650 O O . ASN B 1 88 ? 1.754 -9.781 6.234 1 96.81 88 ASN B O 1
ATOM 1654 N N . ASP B 1 89 ? 1.429 -7.543 6.121 1 97.44 89 ASP B N 1
ATOM 1655 C CA . ASP B 1 89 ? 1.067 -7.609 4.707 1 97.44 89 ASP B CA 1
ATOM 1656 C C . ASP B 1 89 ? 2.234 -8.117 3.865 1 97.44 89 ASP B C 1
ATOM 1658 O O . ASP B 1 89 ? 2.033 -8.859 2.902 1 97.44 89 ASP B O 1
ATOM 1662 N N . CYS B 1 90 ? 3.414 -7.676 4.203 1 97.38 90 CYS B N 1
ATOM 1663 C CA . CYS B 1 90 ? 4.617 -8.117 3.504 1 97.38 90 CYS B CA 1
ATOM 1664 C C . CYS B 1 90 ? 4.812 -9.617 3.643 1 97.38 90 CYS B C 1
ATOM 1666 O O . CYS B 1 90 ? 5.043 -10.312 2.65 1 97.38 90 CYS B O 1
ATOM 1668 N N . LEU B 1 91 ? 4.641 -10.141 4.805 1 96.56 91 LEU B N 1
ATOM 1669 C CA . LEU B 1 91 ? 4.824 -11.562 5.074 1 96.56 91 LEU B CA 1
ATOM 1670 C C . LEU B 1 91 ? 3.797 -12.398 4.312 1 96.56 91 LEU B C 1
ATOM 1672 O O . LEU B 1 91 ? 4.156 -13.367 3.643 1 96.56 91 LEU B O 1
ATOM 1676 N N . TYR B 1 92 ? 2.523 -12.039 4.434 1 96.06 92 TYR B N 1
ATOM 1677 C CA . TYR B 1 92 ? 1.461 -12.805 3.799 1 96.06 92 TYR B CA 1
ATOM 1678 C C . TYR B 1 92 ? 1.576 -12.75 2.281 1 96.06 92 TYR B C 1
ATOM 1680 O O . TYR B 1 92 ? 1.352 -13.75 1.596 1 96.06 92 TYR B O 1
ATOM 1688 N N . SER B 1 93 ? 1.912 -11.562 1.806 1 96.69 93 SER B N 1
ATOM 1689 C CA . SER B 1 93 ? 2.002 -11.406 0.357 1 96.69 93 SER B CA 1
ATOM 1690 C C . SER B 1 93 ? 3.17 -12.211 -0.21 1 96.69 93 SER B C 1
ATOM 1692 O O . SER B 1 93 ? 3.109 -12.688 -1.346 1 96.69 93 SER B O 1
ATOM 1694 N N . THR B 1 94 ? 4.262 -12.367 0.54 1 96.56 94 THR B N 1
ATOM 1695 C CA . THR B 1 94 ? 5.473 -13.031 0.062 1 96.56 94 THR B CA 1
ATOM 1696 C C . THR B 1 94 ? 5.34 -14.547 0.189 1 96.56 94 THR B C 1
ATOM 1698 O O . THR B 1 94 ? 5.738 -15.289 -0.714 1 96.56 94 THR B O 1
ATOM 1701 N N . PHE B 1 95 ? 4.711 -15.039 1.253 1 95.94 95 PHE B N 1
ATOM 1702 C CA . PHE B 1 95 ? 4.75 -16.469 1.545 1 95.94 95 PHE B CA 1
ATOM 1703 C C . PHE B 1 95 ? 3.41 -17.125 1.23 1 95.94 95 PHE B C 1
ATOM 1705 O O . PHE B 1 95 ? 3.322 -18.344 1.117 1 95.94 95 PHE B O 1
ATOM 1712 N N . CYS B 1 96 ? 2.318 -16.344 1.171 1 93.69 96 CYS B N 1
ATOM 1713 C CA . CYS B 1 96 ? 0.986 -16.859 0.896 1 93.69 96 CYS B CA 1
ATOM 1714 C C . CYS B 1 96 ? 0.302 -16.062 -0.208 1 93.69 96 CYS B C 1
ATOM 1716 O O . CYS B 1 96 ? -0.85 -15.656 -0.06 1 93.69 96 CYS B O 1
ATOM 1718 N N . GLY B 1 97 ? 0.899 -15.992 -1.374 1 92.25 97 GLY B N 1
ATOM 1719 C CA . GLY B 1 97 ? 0.415 -15.148 -2.455 1 92.25 97 GLY B CA 1
ATOM 1720 C C . GLY B 1 97 ? -0.981 -15.516 -2.92 1 92.25 97 GLY B C 1
ATOM 1721 O O . GLY B 1 97 ? -1.892 -14.688 -2.883 1 92.25 97 GLY B O 1
ATOM 1722 N N . ILE B 1 98 ? -1.18 -16.812 -3.268 1 92.69 98 ILE B N 1
ATOM 1723 C CA . ILE B 1 98 ? -2.473 -17.25 -3.781 1 92.69 98 ILE B CA 1
ATOM 1724 C C . ILE B 1 98 ? -3.535 -17.109 -2.693 1 92.69 98 ILE B C 1
ATOM 1726 O O . ILE B 1 98 ? -4.633 -16.609 -2.949 1 92.69 98 ILE B O 1
ATOM 1730 N N . CYS B 1 99 ? -3.23 -17.438 -1.483 1 93.12 99 CYS B N 1
ATOM 1731 C CA . CYS B 1 99 ? -4.164 -17.344 -0.365 1 93.12 99 CYS B CA 1
ATOM 1732 C C . CYS B 1 99 ? -4.551 -15.891 -0.105 1 93.12 99 CYS B C 1
ATOM 1734 O O . CYS B 1 99 ? -5.707 -15.602 0.203 1 93.12 99 CYS B O 1
ATOM 1736 N N . THR B 1 100 ? -3.568 -15.031 -0.161 1 95.44 100 THR B N 1
ATOM 1737 C CA . THR B 1 100 ? -3.809 -13.617 0.061 1 95.44 100 THR B CA 1
ATOM 1738 C C . THR B 1 100 ? -4.801 -13.07 -0.961 1 95.44 100 THR B C 1
ATOM 1740 O O . THR B 1 100 ? -5.73 -12.336 -0.604 1 95.44 100 THR B O 1
ATOM 1743 N N . TRP B 1 101 ? -4.652 -13.414 -2.205 1 95.69 101 TRP B N 1
ATOM 1744 C CA . TRP B 1 101 ? -5.539 -12.914 -3.248 1 95.69 101 TRP B CA 1
ATOM 1745 C C . TRP B 1 101 ? -6.941 -13.492 -3.094 1 95.69 101 TRP B C 1
ATOM 1747 O O . TRP B 1 101 ? -7.934 -12.797 -3.328 1 95.69 101 TRP B O 1
ATOM 1757 N N . CYS B 1 102 ? -7.043 -14.703 -2.672 1 94.31 102 CYS B N 1
ATOM 1758 C CA . CYS B 1 102 ? -8.352 -15.297 -2.418 1 94.31 102 CYS B CA 1
ATOM 1759 C C . CYS B 1 102 ? -9.047 -14.594 -1.254 1 94.31 102 CYS B C 1
ATOM 1761 O O . CYS B 1 102 ? -10.258 -14.352 -1.3 1 94.31 102 CYS B O 1
ATOM 1763 N N . GLN B 1 103 ? -8.266 -14.328 -0.281 1 94.31 103 GLN B N 1
ATOM 1764 C CA . GLN B 1 103 ? -8.82 -13.602 0.854 1 94.31 103 GLN B CA 1
ATOM 1765 C C . GLN B 1 103 ? -9.328 -12.227 0.432 1 94.31 103 GLN B C 1
ATOM 1767 O O . GLN B 1 103 ? -10.406 -11.797 0.849 1 94.31 103 GLN B O 1
ATOM 1772 N N . MET B 1 104 ? -8.57 -11.523 -0.348 1 95.31 104 MET B N 1
ATOM 1773 C CA . MET B 1 104 ? -8.953 -10.195 -0.823 1 95.31 104 MET B CA 1
ATOM 1774 C C . MET B 1 104 ? -10.242 -10.266 -1.64 1 95.31 104 MET B C 1
ATOM 1776 O O . MET B 1 104 ? -11.141 -9.438 -1.464 1 95.31 104 MET B O 1
ATOM 1780 N N . SER B 1 105 ? -10.289 -11.234 -2.502 1 94.31 105 SER B N 1
ATOM 1781 C CA . SER B 1 105 ? -11.492 -11.391 -3.32 1 94.31 105 SER B CA 1
ATOM 1782 C C . SER B 1 105 ? -12.711 -11.68 -2.457 1 94.31 105 SER B C 1
ATOM 1784 O O . SER B 1 105 ? -13.781 -11.094 -2.666 1 94.31 105 SER B O 1
ATOM 1786 N N . ARG B 1 106 ? -12.578 -12.539 -1.546 1 93.12 106 ARG B N 1
ATOM 1787 C CA . ARG B 1 106 ? -13.688 -12.875 -0.654 1 93.12 106 ARG B CA 1
ATOM 1788 C C . ARG B 1 106 ? -14.125 -11.656 0.151 1 93.12 106 ARG B C 1
ATOM 1790 O O . ARG B 1 106 ? -15.32 -11.438 0.357 1 93.12 106 ARG B O 1
ATOM 1797 N N . GLU B 1 107 ? -13.188 -10.953 0.622 1 93.75 107 GLU B N 1
ATOM 1798 C CA . GLU B 1 107 ? -13.492 -9.75 1.385 1 93.75 107 GLU B CA 1
ATOM 1799 C C . GLU B 1 107 ? -14.336 -8.781 0.562 1 93.75 107 GLU B C 1
ATOM 1801 O O . GLU B 1 107 ? -15.328 -8.234 1.054 1 93.75 107 GLU B O 1
ATOM 1806 N N . MET B 1 108 ? -13.938 -8.531 -0.675 1 93.12 108 MET B N 1
ATOM 1807 C CA . MET B 1 108 ? -14.68 -7.629 -1.55 1 93.12 108 MET B CA 1
ATOM 1808 C C . MET B 1 108 ? -16.109 -8.117 -1.751 1 93.12 108 MET B C 1
ATOM 1810 O O . MET B 1 108 ? -17.047 -7.32 -1.748 1 93.12 108 MET B O 1
ATOM 1814 N N . ASN B 1 109 ? -16.25 -9.406 -1.912 1 91 109 ASN B N 1
ATOM 1815 C CA . ASN B 1 109 ? -17.578 -9.984 -2.117 1 91 109 ASN B CA 1
ATOM 1816 C C . ASN B 1 109 ? -18.469 -9.797 -0.892 1 91 109 ASN B C 1
ATOM 1818 O O . ASN B 1 109 ? -19.641 -9.453 -1.02 1 91 109 ASN B O 1
ATOM 1822 N N . VAL B 1 110 ? -17.922 -10.023 0.226 1 90.62 110 VAL B N 1
ATOM 1823 C CA . VAL B 1 110 ? -18.688 -9.922 1.469 1 90.62 110 VAL B CA 1
ATOM 1824 C C . VAL B 1 110 ? -19.078 -8.469 1.716 1 90.62 110 VAL B C 1
ATOM 1826 O O . VAL B 1 110 ? -20.219 -8.188 2.119 1 90.62 110 VAL B O 1
ATOM 1829 N N . ARG B 1 111 ? -18.125 -7.531 1.466 1 90.44 111 ARG B N 1
ATOM 1830 C CA . ARG B 1 111 ? -18.422 -6.121 1.699 1 90.44 111 ARG B CA 1
ATOM 1831 C C . ARG B 1 111 ? -19.422 -5.59 0.681 1 90.44 111 ARG B C 1
ATOM 1833 O O . ARG B 1 111 ? -20.25 -4.73 1.001 1 90.44 111 ARG B O 1
ATOM 1840 N N . GLU B 1 112 ? -19.375 -5.98 -0.522 1 87.06 112 GLU B N 1
ATOM 1841 C CA . GLU B 1 112 ? -20.328 -5.59 -1.548 1 87.06 112 GLU B CA 1
ATOM 1842 C C . GLU B 1 112 ? -21.734 -6.102 -1.214 1 87.06 112 GLU B C 1
ATOM 1844 O O . GLU B 1 112 ? -22.719 -5.402 -1.436 1 87.06 112 GLU B O 1
ATOM 1849 N N . GLN B 1 113 ? -21.844 -7.32 -0.776 1 82.69 113 GLN B N 1
ATOM 1850 C CA . GLN B 1 113 ? -23.125 -7.895 -0.387 1 82.69 113 GLN B CA 1
ATOM 1851 C C . GLN B 1 113 ? -23.719 -7.152 0.807 1 82.69 113 GLN B C 1
ATOM 1853 O O . GLN B 1 113 ? -24.938 -6.969 0.888 1 82.69 113 GLN B O 1
ATOM 1858 N N . ASN B 1 114 ? -22.891 -6.801 1.742 1 78.19 114 ASN B N 1
ATOM 1859 C CA . ASN B 1 114 ? -23.359 -6.035 2.891 1 78.19 114 ASN B CA 1
ATOM 1860 C C . ASN B 1 114 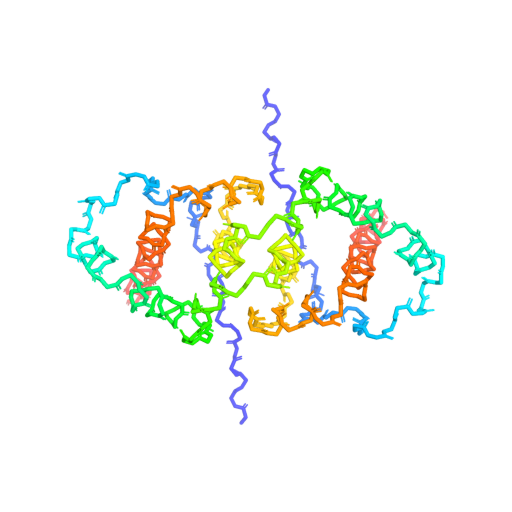? -23.906 -4.672 2.475 1 78.19 114 ASN B C 1
ATOM 1862 O O . ASN B 1 114 ? -24.891 -4.191 3.029 1 78.19 114 ASN B O 1
ATOM 1866 N N . VAL B 1 115 ? -23.312 -4.074 1.501 1 72.5 115 VAL B N 1
ATOM 1867 C CA . VAL B 1 115 ? -23.766 -2.777 1.013 1 72.5 115 VAL B CA 1
ATOM 1868 C C . VAL B 1 115 ? -25.094 -2.941 0.268 1 72.5 115 VAL B C 1
ATOM 1870 O O . VAL B 1 115 ? -26 -2.109 0.402 1 72.5 115 VAL B O 1
ATOM 1873 N N . ASN B 1 116 ? -25.203 -4.02 -0.511 1 73 116 ASN B N 1
ATOM 1874 C CA . ASN B 1 116 ? -26.438 -4.293 -1.24 1 73 116 ASN B CA 1
ATOM 1875 C C . ASN B 1 116 ? -27.578 -4.613 -0.292 1 73 116 ASN B C 1
ATOM 1877 O O . ASN B 1 116 ? -28.734 -4.227 -0.544 1 73 116 ASN B O 1
ATOM 1881 N N . LEU B 1 117 ? -27.312 -5.344 0.767 1 71.75 117 LEU B N 1
ATOM 1882 C CA . LEU B 1 117 ? -28.344 -5.684 1.756 1 71.75 117 LEU B CA 1
ATOM 1883 C C . LEU B 1 117 ? -28.828 -4.43 2.471 1 71.75 117 LEU B C 1
ATOM 1885 O O . LEU B 1 117 ? -30.031 -4.297 2.732 1 71.75 117 LEU B O 1
ATOM 1889 N N . VAL B 1 118 ? -27.953 -3.531 2.721 1 68.81 118 VAL B N 1
ATOM 1890 C CA . VAL B 1 118 ? -28.344 -2.301 3.398 1 68.81 118 VAL B CA 1
ATOM 1891 C C . VAL B 1 118 ? -29.172 -1.428 2.453 1 68.81 118 VAL B C 1
ATOM 1893 O O . VAL B 1 118 ? -30.125 -0.771 2.875 1 68.81 118 VAL B O 1
ATOM 1896 N N . HIS B 1 119 ? -28.844 -1.462 1.189 1 70 119 HIS B N 1
ATOM 1897 C CA . HIS B 1 119 ? -29.594 -0.701 0.188 1 70 119 HIS B CA 1
ATOM 1898 C C . HIS B 1 119 ? -30.969 -1.29 -0.038 1 70 119 HIS B C 1
ATOM 1900 O O . HIS B 1 119 ? -31.953 -0.551 -0.198 1 70 119 HIS B O 1
ATOM 1906 N N . ASN B 1 120 ? -31.125 -2.531 -0.054 1 70.56 120 ASN B N 1
ATOM 1907 C CA . ASN B 1 120 ? -32.406 -3.195 -0.248 1 70.56 120 ASN B CA 1
ATOM 1908 C C . ASN B 1 120 ? -33.312 -3.02 0.965 1 70.56 120 ASN B C 1
ATOM 1910 O O . ASN B 1 120 ? -34.531 -2.906 0.822 1 70.56 120 ASN B O 1
ATOM 1914 N N . ARG B 1 121 ? -32.844 -2.947 2.146 1 60.03 121 ARG B N 1
ATOM 1915 C CA . ARG B 1 121 ? -33.625 -2.75 3.361 1 60.03 121 ARG B CA 1
ATOM 1916 C C . ARG B 1 121 ? -34.062 -1.299 3.494 1 60.03 121 ARG B C 1
ATOM 1918 O O . ARG B 1 121 ? -35.125 -1.021 4.074 1 60.03 121 ARG B O 1
ATOM 1925 N N . ALA B 1 122 ? -33.469 -0.433 3.006 1 57.5 122 ALA B N 1
ATOM 1926 C CA . ALA B 1 122 ? -33.812 0.986 3.064 1 57.5 122 ALA B CA 1
ATOM 1927 C C . ALA B 1 122 ? -34.906 1.32 2.076 1 57.5 122 ALA B C 1
ATOM 1929 O O . ALA B 1 122 ? -35.531 2.396 2.145 1 57.5 122 ALA B O 1
ATOM 1930 N N . LYS B 1 123 ? -35.344 0.48 1.296 1 61.34 123 LYS B N 1
ATOM 1931 C CA . LYS B 1 123 ? -36.5 0.663 0.425 1 61.34 123 LYS B CA 1
ATOM 1932 C C . LYS B 1 123 ? -37.75 -0.027 0.999 1 61.34 123 LYS B C 1
ATOM 1934 O O . LYS B 1 123 ? -38.875 0.483 0.875 1 61.34 123 LYS B O 1
#

Radius of gyration: 18.96 Å; Cα contacts (8 Å, |Δi|>4): 252; chains: 2; bounding box: 59×50×47 Å

pLDDT: mean 85.11, std 18.51, range [25.97, 98.12]

InterPro domains:
  IPR006461 PLAC8 motif-containing protein [PF04749] (18-107)
  IPR006461 PLAC8 motif-containing protein [PTHR15907] (14-115)
  IPR006461 PLAC8 motif-containing protein [TIGR01571] (16-109)

Secondary structure (DSSP, 8-state):
---------------SS-SS-TT-GGGSHHHHHHHHH-HHHHHHHHHHHTTS-TTGGGGGG-TTS-HHHHHHHHHHHHHHT----HHHHHHHHHH-HHHHHHHHHHHHHHHHHHHHHHHHHT-/---------------SS-SS-TT-GGGSHHHHHHHHH-HHHHHHHHHHHTTS-TTGGGGGG-TTS-HHHHHHHHHHHHHHT----HHHHHHHHHH-HHHHHHHHHHHHHHHHHHHHHHHHHT-

Organism: Cyprinus carpio (NCBI:txid7962)

Sequence (246 aa):
MTSHQPRPFVMAHTSNEWSSGICDFCQNVPECCFAFWCFPCFACATSRKHGECLCLPLLDGFGCIPPITMAMRVSMRSRYGIQGTIFNDCLYSTFCGICTWCQMSREMNVREQNVNLVHNRAKMTSHQPRPFVMAHTSNEWSSGICDFCQNVPECCFAFWCFPCFACATSRKHGECLCLPLLDGFGCIPPITMAMRVSMRSRYGIQGTIFNDCLYSTFCGICTWCQMSREMNVREQNVNLVHNRAK